Protein AF-A0A653DWQ2-F1 (afdb_monomer_lite)

InterPro domains:
  IPR005532 Sulfatase-modifying factor enzyme-like domain [PF03781] (58-278)
  IPR016187 C-type lectin fold [SSF56436] (59-279)
  IPR042095 Sulfatase-modifying factor enzyme superfamily [G3DSA:3.90.1580.10] (45-281)
  IPR051043 Sulfatase Modifying Factor and Kinase [PTHR23150] (35-280)

Sequence (281 aa):
MYLQLLLASVLSFLSSAQANCGCSINRNGQCSNDVNPSKKYTKESNQVPYDNNSPFDTTNMVLIQGTTFEMGTNNAVFVDDFESPVRNVTVNSFYLDKYEVSNQNFYDFVKETGFKTEAEVFGDSFIFEMALPEKSRDKYEDVRAVQAPWWVKLNGVSWKHPIGPESTVEDIMNHPVIHVSWNDAVKYCEHLGKRLPTEAEWEMACRAGLRQKLYPWGNKLNPKGKHWANIWQGQFPKLNTVEDGFLFTSPVDEFPPNKFGLYNMAGNVWEWTQDSWQNDP

Foldseek 3Di:
DDDDDDDDDDDDDDPDPDPDPPPPDPPPDDDDPDDDQQNCQDPVNPDDPADPPDDFDCPQKFWDAWDWAFFAPPDDPDVVQVSDDTDIYTHHIDIDGQFAAFLQLLVVVCVVPVDDAPCVVVQKDKAFQVLDDPVCSVVQQVQADPVGRRIGIDGCDAQQAPSDNPRGCPVPRQWHGPRHDPVNQQVSQVVSSHGFAAPVRLVCVQCLPPHPAPGLAGPDCAVVNAHQAADADDDPPPDGPCRNVDPAADGRQDGDGHPRSHHRSDYRDDGDHPDDSVPSD

Organism: Callosobruchus maculatus (NCBI:txid64391)

Structure (mmCIF, N/CA/C/O backbone):
data_AF-A0A653DWQ2-F1
#
_entry.id   AF-A0A653DWQ2-F1
#
loop_
_atom_site.group_PDB
_atom_site.id
_atom_site.type_symbol
_atom_site.label_atom_id
_atom_site.label_alt_id
_atom_site.label_comp_id
_atom_site.label_asym_id
_atom_site.label_entity_id
_atom_site.label_seq_id
_atom_site.pdbx_PDB_ins_code
_atom_site.Cartn_x
_atom_site.Cartn_y
_atom_site.Cartn_z
_atom_site.occupancy
_atom_site.B_iso_or_equiv
_atom_site.auth_seq_id
_atom_site.auth_comp_id
_atom_site.auth_asym_id
_atom_site.auth_atom_id
_atom_site.pdbx_PDB_model_num
ATOM 1 N N . MET A 1 1 ? 73.861 18.919 -27.933 1.00 31.34 1 MET A N 1
ATOM 2 C CA . MET A 1 1 ? 73.745 20.206 -27.223 1.00 31.34 1 MET A CA 1
ATOM 3 C C . MET A 1 1 ? 72.543 20.105 -26.289 1.00 31.34 1 MET A C 1
ATOM 5 O O . MET A 1 1 ? 71.435 20.009 -26.781 1.00 31.34 1 MET A O 1
ATOM 9 N N . TYR A 1 2 ? 72.840 19.994 -24.993 1.00 24.92 2 TYR A N 1
ATOM 10 C CA . TYR A 1 2 ? 72.027 20.138 -23.773 1.00 24.92 2 TYR A CA 1
ATOM 11 C C . TYR A 1 2 ? 70.677 19.417 -23.533 1.00 24.92 2 TYR A C 1
ATOM 13 O O . TYR A 1 2 ? 69.674 19.597 -24.209 1.00 24.92 2 TYR A O 1
ATOM 21 N N . LEU A 1 3 ? 70.736 18.669 -22.427 1.00 24.05 3 LEU A N 1
ATOM 22 C CA . LEU A 1 3 ? 69.744 18.159 -21.480 1.00 24.05 3 LEU A CA 1
ATOM 23 C C . LEU A 1 3 ? 69.053 19.305 -20.697 1.00 24.05 3 LEU A C 1
ATOM 25 O O . LEU A 1 3 ? 69.766 20.235 -20.330 1.00 24.05 3 LEU A O 1
ATOM 29 N N . GLN A 1 4 ? 67.759 19.193 -20.344 1.00 25.00 4 GLN A N 1
ATOM 30 C CA . GLN A 1 4 ? 67.239 19.340 -18.959 1.00 25.00 4 GLN A CA 1
ATOM 31 C C . GLN A 1 4 ? 65.701 19.232 -18.837 1.00 25.00 4 GLN A C 1
ATOM 33 O O . GLN A 1 4 ? 64.949 19.764 -19.647 1.00 25.00 4 GLN A O 1
ATOM 38 N N . LEU A 1 5 ? 65.277 18.534 -17.773 1.00 26.23 5 LEU A N 1
ATOM 39 C CA . LEU A 1 5 ? 63.929 18.454 -17.193 1.00 26.23 5 LEU A CA 1
ATOM 40 C C . LEU A 1 5 ? 63.433 19.814 -16.663 1.00 26.23 5 LEU A C 1
ATOM 42 O O . LEU A 1 5 ? 64.245 20.565 -16.130 1.00 26.23 5 LEU A O 1
ATOM 46 N N . LEU A 1 6 ? 62.103 20.008 -16.601 1.00 24.66 6 LEU A N 1
ATOM 47 C CA . LEU A 1 6 ? 61.391 20.391 -15.362 1.00 24.66 6 LEU A CA 1
ATOM 48 C C . LEU A 1 6 ? 59.856 20.283 -15.495 1.00 24.66 6 LEU A C 1
ATOM 50 O O . LEU A 1 6 ? 59.277 20.598 -16.530 1.00 24.66 6 LEU A O 1
ATOM 54 N N . LEU A 1 7 ? 59.233 19.800 -14.414 1.00 25.48 7 LEU A N 1
ATOM 55 C CA . LEU A 1 7 ? 57.796 19.630 -14.175 1.00 25.48 7 LEU A CA 1
ATOM 56 C C . LEU A 1 7 ? 57.030 20.966 -14.123 1.00 25.48 7 LEU A C 1
ATOM 58 O O . LEU A 1 7 ? 57.543 21.920 -13.547 1.00 25.48 7 LEU A O 1
ATOM 62 N N . ALA A 1 8 ? 55.748 20.959 -14.521 1.00 25.80 8 ALA A N 1
ATOM 63 C CA . ALA A 1 8 ? 54.681 21.705 -13.833 1.00 25.80 8 ALA A CA 1
ATOM 64 C C . ALA A 1 8 ? 53.269 21.176 -14.193 1.00 25.80 8 ALA A C 1
ATOM 66 O O . ALA A 1 8 ? 52.769 21.385 -15.292 1.00 25.80 8 ALA A O 1
ATOM 67 N N . SER A 1 9 ? 52.668 20.465 -13.232 1.00 26.33 9 SER A N 1
ATOM 68 C CA . SER A 1 9 ? 51.243 20.443 -12.838 1.00 26.33 9 SER A CA 1
ATOM 69 C C . SER A 1 9 ? 50.136 20.685 -13.885 1.00 26.33 9 SER A C 1
ATOM 71 O O . SER A 1 9 ? 49.841 21.818 -14.261 1.00 26.33 9 SER A O 1
ATOM 73 N N . VAL A 1 10 ? 49.414 19.605 -14.201 1.00 27.23 10 VAL A N 1
ATOM 74 C CA . VAL A 1 10 ? 48.077 19.591 -14.817 1.00 27.23 10 VAL A CA 1
ATOM 75 C C . VAL A 1 10 ? 47.021 19.846 -13.734 1.00 27.23 10 VAL A C 1
ATOM 77 O O . VAL A 1 10 ? 46.973 19.123 -12.743 1.00 27.23 10 VAL A O 1
ATOM 80 N N . LEU A 1 11 ? 46.157 20.843 -13.934 1.00 26.92 11 LEU A N 1
ATOM 81 C CA . LEU A 1 11 ? 44.921 21.050 -13.169 1.00 26.92 11 LEU A CA 1
ATOM 82 C C . LEU A 1 11 ? 43.743 20.992 -14.147 1.00 26.92 11 LEU A C 1
ATOM 84 O O . LEU A 1 11 ? 43.265 22.003 -14.652 1.00 26.92 11 LEU A O 1
ATOM 88 N N . SER A 1 12 ? 43.308 19.773 -14.453 1.00 30.97 12 SER A N 1
ATOM 89 C CA . SER A 1 12 ? 42.030 19.496 -15.103 1.00 30.97 12 SER A CA 1
ATOM 90 C C . SER A 1 12 ? 40.987 19.245 -14.016 1.00 30.97 12 SER A C 1
ATOM 92 O O . SER A 1 12 ? 41.088 18.267 -13.274 1.00 30.97 12 SER A O 1
ATOM 94 N N . PHE A 1 13 ? 40.003 20.138 -13.911 1.00 26.97 13 PHE A N 1
ATOM 95 C CA . PHE A 1 13 ? 38.831 19.968 -13.058 1.00 26.97 13 PHE A CA 1
ATOM 96 C C . PHE A 1 13 ? 38.016 18.758 -13.539 1.00 26.97 13 PHE A C 1
ATOM 98 O O . PHE A 1 13 ? 37.303 18.833 -14.536 1.00 26.97 13 PHE A O 1
ATOM 105 N N . LEU A 1 14 ? 38.128 17.641 -12.822 1.00 27.81 14 LEU A N 1
ATOM 106 C CA . LEU A 1 14 ? 37.173 16.539 -12.875 1.00 27.81 14 LEU A CA 1
ATOM 107 C C . LEU A 1 14 ? 36.080 16.836 -11.844 1.00 27.81 14 LEU A C 1
ATOM 109 O O . LEU A 1 14 ? 36.327 16.807 -10.641 1.00 27.81 14 LEU A O 1
ATOM 113 N N . SER A 1 15 ? 34.875 17.152 -12.317 1.00 30.66 15 SER A N 1
ATOM 114 C CA . SER A 1 15 ? 33.673 17.143 -11.483 1.00 30.66 15 SER A CA 1
ATOM 115 C C . SER A 1 15 ? 33.277 15.684 -11.254 1.00 30.66 15 SER A C 1
ATOM 117 O O . SER A 1 15 ? 32.720 15.031 -12.133 1.00 30.66 15 SER A O 1
ATOM 119 N N . SER A 1 16 ? 33.626 15.146 -10.088 1.00 29.36 16 SER A N 1
ATOM 120 C CA . SER A 1 16 ? 33.088 13.882 -9.597 1.00 29.36 16 SER A CA 1
ATOM 121 C C . SER A 1 16 ? 31.694 14.137 -9.022 1.00 29.36 16 SER A C 1
ATOM 123 O O . SER A 1 16 ? 31.567 14.668 -7.918 1.00 29.36 16 SER A O 1
ATOM 125 N N . ALA A 1 17 ? 30.645 13.763 -9.753 1.00 33.31 17 ALA A N 1
ATOM 126 C CA . ALA A 1 17 ? 29.316 13.618 -9.175 1.00 33.31 17 ALA A CA 1
ATOM 127 C C . ALA A 1 17 ? 29.325 12.370 -8.277 1.00 33.31 17 ALA A C 1
ATOM 129 O O . ALA A 1 17 ? 29.198 11.243 -8.748 1.00 33.31 17 ALA A O 1
ATOM 130 N N . GLN A 1 18 ? 29.562 12.566 -6.980 1.00 30.62 18 GLN A N 1
ATOM 131 C CA . GLN A 1 18 ? 29.370 11.522 -5.979 1.00 30.62 18 GLN A CA 1
ATOM 132 C C . GLN A 1 18 ? 27.870 11.302 -5.783 1.00 30.62 18 GLN A C 1
ATOM 134 O O . GLN A 1 18 ? 27.150 12.208 -5.366 1.00 30.62 18 GLN A O 1
ATOM 139 N N . ALA A 1 19 ? 27.415 10.083 -6.074 1.00 34.34 19 ALA A N 1
ATOM 140 C CA . ALA A 1 19 ? 26.130 9.578 -5.622 1.00 34.34 19 ALA A CA 1
ATOM 141 C C . ALA A 1 19 ? 26.131 9.590 -4.089 1.00 34.34 19 ALA A C 1
ATOM 143 O O . ALA A 1 19 ? 26.807 8.792 -3.440 1.00 34.34 19 ALA A O 1
ATOM 144 N N . ASN A 1 20 ? 25.426 10.557 -3.513 1.00 30.55 20 ASN A N 1
ATOM 145 C CA . ASN A 1 20 ? 25.302 10.700 -2.076 1.00 30.55 20 ASN A CA 1
ATOM 146 C C . ASN A 1 20 ? 24.087 9.867 -1.647 1.00 30.55 20 ASN A C 1
ATOM 148 O O . ASN A 1 20 ? 22.948 10.306 -1.792 1.00 30.55 20 ASN A O 1
ATOM 152 N N . CYS A 1 21 ? 24.310 8.646 -1.150 1.00 37.16 21 CYS A N 1
ATOM 153 C CA . CYS A 1 21 ? 23.312 7.973 -0.319 1.00 37.16 21 CYS A CA 1
ATOM 154 C C . CYS A 1 21 ? 23.032 8.923 0.851 1.00 37.16 21 CYS A C 1
ATOM 156 O O . CYS A 1 21 ? 23.971 9.242 1.574 1.00 37.16 21 CYS A O 1
ATOM 158 N N . GLY A 1 22 ? 21.806 9.443 0.973 1.00 38.28 22 GLY A N 1
ATOM 159 C CA . GLY A 1 22 ? 21.399 10.558 1.845 1.00 38.28 22 GLY A CA 1
ATOM 160 C C . GLY A 1 22 ? 21.576 10.356 3.359 1.00 38.28 22 GLY A C 1
ATOM 161 O O . GLY A 1 22 ? 20.636 10.531 4.126 1.00 38.28 22 GLY A O 1
ATOM 162 N N . CYS A 1 23 ? 22.7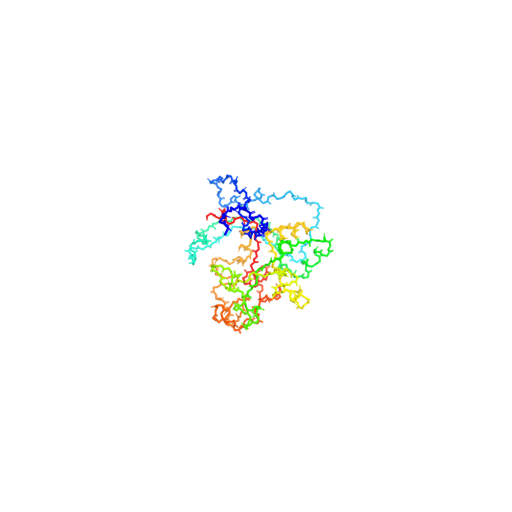86 10.042 3.812 1.00 35.88 23 CYS A N 1
ATOM 163 C CA . CYS A 1 23 ? 23.164 9.780 5.198 1.00 35.88 23 CYS A CA 1
ATOM 164 C C . CYS A 1 23 ? 23.456 11.055 6.010 1.00 35.88 23 CYS A C 1
ATOM 166 O O . CYS A 1 23 ? 23.930 10.960 7.138 1.00 35.88 23 CYS A O 1
ATOM 168 N N . SER A 1 24 ? 23.214 12.252 5.470 1.00 32.66 24 SER A N 1
ATOM 169 C CA . SER A 1 24 ? 23.586 13.523 6.113 1.00 32.66 24 SER A CA 1
ATOM 170 C C . SER A 1 24 ? 22.439 14.259 6.820 1.00 32.66 24 SER A C 1
ATOM 172 O O . SER A 1 24 ? 22.630 15.393 7.259 1.00 32.66 24 SER A O 1
ATOM 174 N N . ILE A 1 25 ? 21.275 13.630 7.018 1.00 36.97 25 ILE A N 1
ATOM 175 C CA . ILE A 1 25 ? 20.228 14.189 7.888 1.00 36.97 25 ILE A CA 1
ATOM 176 C C . ILE A 1 25 ? 20.419 13.648 9.309 1.00 36.97 25 ILE A C 1
ATOM 178 O O . ILE A 1 25 ? 20.211 12.471 9.592 1.00 36.97 25 ILE A O 1
ATOM 182 N N . ASN A 1 26 ? 20.843 14.537 10.203 1.00 33.53 26 ASN A N 1
ATOM 183 C CA . ASN A 1 26 ? 21.119 14.286 11.614 1.00 33.53 26 ASN A CA 1
ATOM 184 C C . ASN A 1 26 ? 19.818 13.927 12.371 1.00 33.53 26 ASN A C 1
ATOM 186 O O . ASN A 1 26 ? 19.090 14.814 12.809 1.00 33.53 26 ASN A O 1
ATOM 190 N N . ARG A 1 27 ? 19.503 12.628 12.503 1.00 43.16 27 ARG A N 1
ATOM 191 C CA . ARG A 1 27 ? 18.322 12.095 13.222 1.00 43.16 27 ARG A CA 1
ATOM 192 C C . ARG A 1 27 ? 18.586 11.835 14.715 1.00 43.16 27 ARG A C 1
ATOM 194 O O . ARG A 1 27 ? 18.134 10.834 15.258 1.00 43.16 27 ARG A O 1
ATOM 201 N N . ASN A 1 28 ? 19.309 12.716 15.404 1.00 38.84 28 ASN A N 1
ATOM 202 C CA . ASN A 1 28 ? 19.487 12.594 16.856 1.00 38.84 28 ASN A CA 1
ATOM 203 C C . ASN A 1 28 ? 18.318 13.242 17.613 1.00 38.84 28 ASN A C 1
ATOM 205 O O . ASN A 1 28 ? 18.447 14.324 18.182 1.00 38.84 28 ASN A O 1
ATOM 209 N N . GLY A 1 29 ? 17.174 12.556 17.621 1.00 36.84 29 GLY A N 1
ATOM 210 C CA . GLY A 1 29 ? 16.124 12.742 18.620 1.00 36.84 29 GLY A CA 1
ATOM 211 C C . GLY A 1 29 ? 16.315 11.717 19.736 1.00 36.84 29 GLY A C 1
ATOM 212 O O . GLY A 1 29 ? 16.256 10.517 19.489 1.00 36.84 29 GLY A O 1
ATOM 213 N N . GLN A 1 30 ? 16.594 12.176 20.955 1.00 36.00 30 GLN A N 1
ATOM 214 C CA . GLN A 1 30 ? 16.735 11.318 22.133 1.00 36.00 30 GLN A CA 1
ATOM 215 C C . GLN A 1 30 ? 15.437 10.530 22.378 1.00 36.00 30 GLN A C 1
ATOM 217 O O . GLN A 1 30 ? 14.395 11.125 22.645 1.00 36.00 30 GLN A O 1
ATOM 222 N N . CYS A 1 31 ? 15.503 9.199 22.302 1.00 34.72 31 CYS A N 1
ATOM 223 C CA . CYS A 1 31 ? 14.387 8.313 22.626 1.00 34.72 31 CYS A CA 1
ATOM 224 C C . CYS A 1 31 ? 14.327 8.073 24.139 1.00 34.72 31 CYS A C 1
ATOM 226 O O . CYS A 1 31 ? 15.276 7.570 24.742 1.00 34.72 31 CYS A O 1
ATOM 228 N N . SER A 1 32 ? 13.209 8.446 24.762 1.00 38.06 32 SER A N 1
ATOM 229 C CA . SER A 1 32 ? 12.875 8.035 26.123 1.00 38.06 32 SER A CA 1
ATOM 230 C C . SER A 1 32 ? 12.289 6.621 26.090 1.00 38.06 32 SER A C 1
ATOM 232 O O . SER A 1 32 ? 11.159 6.425 25.639 1.00 38.06 32 SER A O 1
ATOM 234 N N . ASN A 1 33 ? 13.052 5.649 26.577 1.00 44.69 33 ASN A N 1
ATOM 235 C CA . ASN A 1 33 ? 12.606 4.272 26.778 1.00 44.69 33 ASN A CA 1
ATOM 236 C C . ASN A 1 33 ? 11.673 4.211 27.996 1.00 44.69 33 ASN A C 1
ATOM 238 O O . ASN A 1 33 ? 12.192 4.147 29.102 1.00 44.69 33 ASN A O 1
ATOM 242 N N . ASP A 1 34 ? 10.349 4.322 27.809 1.00 41.22 34 ASP A N 1
ATOM 243 C CA . ASP A 1 34 ? 9.307 3.795 28.728 1.00 41.22 34 ASP A CA 1
ATOM 244 C C . ASP A 1 34 ? 7.879 4.221 28.309 1.00 41.22 34 ASP A C 1
ATOM 246 O O . ASP A 1 34 ? 7.090 4.756 29.097 1.00 41.22 34 ASP A O 1
ATOM 250 N N . VAL A 1 35 ? 7.488 3.990 27.051 1.00 51.78 35 VAL A N 1
ATOM 251 C CA . VAL A 1 35 ? 6.079 4.156 26.655 1.00 51.78 35 VAL A CA 1
ATOM 252 C C . VAL A 1 35 ? 5.433 2.780 26.576 1.00 51.78 35 VAL A C 1
ATOM 254 O O . VAL A 1 35 ? 5.677 2.015 25.652 1.00 51.78 35 VAL A O 1
ATOM 257 N N . ASN A 1 36 ? 4.595 2.463 27.569 1.00 53.47 36 ASN A N 1
ATOM 258 C CA . ASN A 1 36 ? 3.702 1.305 27.519 1.00 53.47 36 ASN A CA 1
ATOM 259 C C . ASN A 1 36 ? 2.990 1.287 26.146 1.00 53.47 36 ASN A C 1
ATOM 261 O O . ASN A 1 36 ? 2.376 2.304 25.811 1.00 53.47 36 ASN A O 1
ATOM 265 N N . PRO A 1 37 ? 3.014 0.181 25.376 1.00 51.25 37 PRO A N 1
ATOM 266 C CA . PRO A 1 37 ? 2.413 0.119 24.040 1.00 51.25 37 PRO A CA 1
ATOM 267 C C . PRO A 1 37 ? 0.946 0.569 24.016 1.00 51.25 37 PRO A C 1
ATOM 269 O O . PRO A 1 37 ? 0.500 1.197 23.062 1.00 51.25 37 PRO A O 1
ATOM 272 N N . SER A 1 38 ? 0.207 0.350 25.111 1.00 53.06 38 SER A N 1
ATOM 273 C CA . SER A 1 38 ? -1.177 0.824 25.252 1.00 53.06 38 SER A CA 1
ATOM 274 C C . SER A 1 38 ? -1.327 2.352 25.292 1.00 53.06 38 SER A C 1
ATOM 276 O O . SER A 1 38 ? -2.406 2.847 24.989 1.00 53.06 38 SER A O 1
ATOM 278 N N . LYS A 1 39 ? -0.269 3.102 25.639 1.00 57.28 39 LYS A N 1
ATOM 279 C CA . LYS A 1 39 ? -0.210 4.575 25.598 1.00 57.28 39 LYS A CA 1
ATOM 280 C C . LYS A 1 39 ? 0.252 5.122 24.239 1.00 57.28 39 LYS A C 1
ATOM 282 O O . LYS A 1 39 ? -0.057 6.265 23.912 1.00 57.28 39 LYS A O 1
ATOM 287 N N . LYS A 1 40 ? 0.972 4.325 23.435 1.00 65.44 40 LYS A N 1
ATOM 288 C CA . LYS A 1 40 ? 1.477 4.732 22.108 1.00 65.44 40 LYS A CA 1
ATOM 289 C C . LYS A 1 40 ? 0.345 5.039 21.120 1.00 65.44 40 LYS A C 1
ATOM 291 O O . LYS A 1 40 ? 0.516 5.906 20.279 1.00 65.44 40 LYS A O 1
ATOM 296 N N . TYR A 1 41 ? -0.808 4.389 21.270 1.00 60.66 41 TYR A N 1
ATOM 297 C CA . TYR A 1 41 ? -1.950 4.517 20.355 1.00 60.66 41 TYR A CA 1
ATOM 298 C C . TYR A 1 41 ? -3.163 5.236 20.985 1.00 60.66 41 TYR A C 1
ATOM 300 O O . TYR A 1 41 ? -4.301 5.064 20.541 1.00 60.66 41 TYR A O 1
ATOM 308 N N . THR A 1 42 ? -2.953 6.023 22.051 1.00 56.06 42 THR A N 1
ATOM 309 C CA . THR A 1 42 ? -4.022 6.803 22.695 1.00 56.06 42 THR A CA 1
ATOM 310 C C . THR A 1 42 ? -4.334 8.084 21.929 1.00 56.06 42 THR A C 1
ATOM 312 O O . THR A 1 42 ? -3.631 8.522 21.022 1.00 56.06 42 THR A O 1
ATOM 315 N N . LYS A 1 43 ? -5.436 8.729 22.323 1.00 48.34 43 LYS A N 1
ATOM 316 C CA . LYS A 1 43 ? -5.860 10.003 21.746 1.00 48.34 43 LYS A CA 1
ATOM 317 C C . LYS A 1 43 ? -4.776 11.079 21.849 1.00 48.34 43 LYS A C 1
ATOM 319 O O . LYS A 1 43 ? -4.738 11.907 20.955 1.00 48.34 43 LYS A O 1
ATOM 324 N N . GLU A 1 44 ? -3.943 11.098 22.898 1.00 55.78 44 GLU A N 1
ATOM 325 C CA . GLU A 1 44 ? -2.888 12.115 23.059 1.00 55.78 44 GLU A CA 1
ATOM 326 C C . GLU A 1 44 ? -1.715 11.932 22.085 1.00 55.78 44 GLU A C 1
ATOM 328 O O . GLU A 1 44 ? -1.158 12.923 21.623 1.00 55.78 44 GLU A O 1
ATOM 333 N N . SER A 1 45 ? -1.355 10.690 21.754 1.00 48.75 45 SER A N 1
ATOM 334 C CA . SER A 1 45 ? -0.234 10.351 20.864 1.00 48.75 45 SER A CA 1
ATOM 335 C C . SER A 1 45 ? -0.570 10.517 19.380 1.00 48.75 45 SER A C 1
ATOM 337 O O . SER A 1 45 ? 0.324 10.794 18.585 1.00 48.75 45 SER A O 1
ATOM 339 N N . ASN A 1 46 ? -1.857 10.451 19.023 1.00 47.66 46 ASN A N 1
ATOM 340 C CA . ASN A 1 46 ? -2.348 10.619 17.651 1.00 47.66 46 ASN A CA 1
ATOM 341 C C . ASN A 1 46 ? -2.925 12.022 17.361 1.00 47.66 46 ASN A C 1
ATOM 343 O O . ASN A 1 46 ? -3.599 12.205 16.343 1.00 47.66 46 ASN A O 1
ATOM 347 N N . GLN A 1 47 ? -2.711 13.024 18.230 1.00 45.22 47 GLN A N 1
ATOM 348 C CA . GLN A 1 47 ? -3.181 14.388 17.951 1.00 45.22 47 GLN A CA 1
ATOM 349 C C . GLN A 1 47 ? -2.304 15.077 16.905 1.00 45.22 47 GLN A C 1
ATOM 351 O O . GLN A 1 47 ? -1.306 15.717 17.225 1.00 45.22 47 GLN A O 1
ATOM 356 N N . VAL A 1 48 ? -2.753 15.046 15.655 1.00 48.31 48 VAL A N 1
ATOM 357 C CA . VAL A 1 48 ? -2.634 16.234 14.803 1.00 48.31 48 VAL A CA 1
ATOM 358 C C . VAL A 1 48 ? -3.755 17.192 15.242 1.00 48.31 48 VAL A C 1
ATOM 360 O O . VAL A 1 48 ? -4.846 16.705 15.553 1.00 48.31 48 VAL A O 1
ATOM 363 N N . PRO A 1 49 ? -3.540 18.521 15.335 1.00 42.72 49 PRO A N 1
ATOM 364 C CA . PRO A 1 49 ? -4.609 19.465 15.652 1.00 42.72 49 PRO A CA 1
ATOM 365 C C . PRO A 1 49 ? -5.741 19.323 14.629 1.00 42.72 49 PRO A C 1
ATOM 367 O O . PRO A 1 49 ? -5.621 19.764 13.491 1.00 42.72 49 PRO A O 1
ATOM 370 N N . TYR A 1 50 ? -6.816 18.645 15.024 1.00 48.28 50 TYR A N 1
ATOM 371 C CA . TYR A 1 50 ? -7.953 18.354 14.163 1.00 48.28 50 TYR A CA 1
ATOM 372 C C . TYR A 1 50 ? -9.060 19.374 14.436 1.00 48.28 50 TYR A C 1
ATOM 374 O O . TYR A 1 50 ? -9.557 19.476 15.562 1.00 48.28 50 TYR A O 1
ATOM 382 N N . ASP A 1 51 ? -9.425 20.149 13.416 1.00 45.62 51 ASP A N 1
ATOM 383 C CA . ASP A 1 51 ? -10.554 21.075 13.475 1.00 45.62 51 ASP A CA 1
ATOM 384 C C . ASP A 1 51 ? -11.863 20.292 13.284 1.00 45.62 51 ASP A C 1
ATOM 386 O O . ASP A 1 51 ? -12.147 19.758 12.214 1.00 45.62 51 ASP A O 1
ATOM 390 N N . ASN A 1 52 ? -12.674 20.213 14.342 1.00 49.88 52 ASN A N 1
ATOM 391 C CA . ASN A 1 52 ? -13.935 19.464 14.365 1.00 49.88 52 ASN A CA 1
ATOM 392 C C . ASN A 1 52 ? -15.039 20.056 13.461 1.00 49.88 52 ASN A C 1
ATOM 394 O O . ASN A 1 52 ? -16.142 19.511 13.436 1.00 49.88 52 ASN A O 1
ATOM 398 N N . ASN A 1 53 ? -14.784 21.161 12.753 1.00 47.81 53 ASN A N 1
ATOM 399 C CA . ASN A 1 53 ? -15.813 21.913 12.032 1.00 47.81 53 ASN A CA 1
ATOM 400 C C . ASN A 1 53 ? -15.844 21.719 10.507 1.00 47.81 53 ASN A C 1
ATOM 402 O O . ASN A 1 53 ? -16.706 22.320 9.865 1.00 47.81 53 ASN A O 1
ATOM 406 N N . SER A 1 54 ? -14.984 20.880 9.916 1.00 49.41 54 SER A N 1
ATOM 407 C CA . SER A 1 54 ? -15.079 20.545 8.486 1.00 49.41 54 SER A CA 1
ATOM 408 C C . SER A 1 54 ? -15.544 19.095 8.287 1.00 49.41 54 SER A C 1
ATOM 410 O O . SER A 1 54 ? -14.905 18.181 8.816 1.00 49.41 54 SER A O 1
ATOM 412 N N . PRO A 1 55 ? -16.647 18.832 7.558 1.00 61.28 55 PRO A N 1
ATOM 413 C CA . PRO A 1 55 ? -17.010 17.470 7.187 1.00 61.28 55 PRO A CA 1
ATOM 414 C C . PRO A 1 55 ? -15.989 16.946 6.167 1.00 61.28 55 PRO A C 1
ATOM 416 O O . PRO A 1 55 ? -15.972 17.389 5.022 1.00 61.28 55 PRO A O 1
ATOM 419 N N . PHE A 1 56 ? -15.125 16.016 6.578 1.00 71.25 56 PHE A N 1
ATOM 420 C CA . PHE A 1 56 ? -14.251 15.291 5.653 1.00 71.25 56 PHE A CA 1
ATOM 421 C C . PHE A 1 56 ? -15.040 14.185 4.943 1.00 71.25 56 PHE A C 1
ATOM 423 O O . PHE A 1 56 ? -15.953 13.583 5.519 1.00 71.25 56 PHE A O 1
ATOM 430 N N . ASP A 1 57 ? -14.712 13.937 3.676 1.00 82.94 57 ASP A N 1
ATOM 431 C CA . ASP A 1 57 ? -15.405 12.934 2.870 1.00 82.94 57 ASP A CA 1
ATOM 432 C C . ASP A 1 57 ? -15.074 11.513 3.354 1.00 82.94 57 ASP A C 1
ATOM 434 O O . ASP A 1 57 ? -13.926 11.064 3.323 1.00 82.94 57 ASP A O 1
ATOM 438 N N . THR A 1 58 ? -16.113 10.799 3.789 1.00 87.19 58 THR A N 1
ATOM 439 C CA . THR A 1 58 ? -16.051 9.422 4.305 1.00 87.19 58 THR A CA 1
ATOM 440 C C . THR A 1 58 ? -16.690 8.404 3.357 1.00 87.19 58 THR A C 1
ATOM 442 O O . THR A 1 58 ? -16.800 7.230 3.708 1.00 87.19 58 THR A O 1
ATOM 445 N N . THR A 1 59 ? -17.095 8.807 2.147 1.00 88.44 59 THR A N 1
ATOM 446 C CA . THR A 1 59 ? -17.857 7.968 1.199 1.00 88.44 59 THR A CA 1
ATOM 447 C C . THR A 1 59 ? -17.168 6.623 0.912 1.00 88.44 59 THR A C 1
ATOM 449 O O . THR A 1 59 ? -17.809 5.563 0.883 1.00 88.44 59 THR A O 1
ATOM 452 N N . ASN A 1 60 ? -15.838 6.639 0.793 1.00 93.88 60 ASN A N 1
ATOM 453 C CA . ASN A 1 60 ? -15.007 5.456 0.547 1.00 93.88 60 ASN A CA 1
ATOM 454 C C . ASN A 1 60 ? -14.221 4.986 1.778 1.00 93.88 60 ASN A C 1
ATOM 456 O O . ASN A 1 60 ? -13.225 4.284 1.640 1.00 93.88 60 ASN A O 1
ATOM 460 N N . MET A 1 61 ? -14.697 5.324 2.976 1.00 97.56 61 MET A N 1
ATOM 461 C CA . MET A 1 61 ? -14.107 4.894 4.242 1.00 97.56 61 MET A CA 1
ATOM 462 C C . MET A 1 61 ? -15.024 3.932 4.995 1.00 97.56 61 MET A C 1
ATOM 464 O O . MET A 1 61 ? -16.236 3.878 4.771 1.00 97.56 61 MET A O 1
ATOM 468 N N . VAL A 1 62 ? -14.441 3.178 5.920 1.00 97.06 62 VAL A N 1
ATOM 469 C CA . VAL A 1 62 ? -15.156 2.346 6.887 1.00 97.06 62 VAL A CA 1
ATOM 470 C C . VAL A 1 62 ? -14.871 2.869 8.285 1.00 97.06 62 VAL A C 1
ATOM 472 O O . VAL A 1 62 ? -13.714 3.053 8.655 1.00 97.06 62 VAL A O 1
ATOM 475 N N . LEU A 1 63 ? -15.925 3.079 9.077 1.00 97.06 63 LEU A N 1
ATOM 476 C CA . LEU A 1 63 ? -15.787 3.317 10.511 1.00 97.06 63 LEU A CA 1
ATOM 477 C C . LEU A 1 63 ? -15.426 2.004 11.214 1.00 97.06 63 LEU A C 1
ATOM 479 O O . LEU A 1 63 ? -16.275 1.122 11.369 1.00 97.06 63 LEU A O 1
ATOM 483 N N . ILE A 1 64 ? -14.188 1.898 11.683 1.00 97.19 64 ILE A N 1
ATOM 484 C CA . ILE A 1 64 ? -13.729 0.801 12.527 1.00 97.19 64 ILE A CA 1
ATOM 485 C C . ILE A 1 64 ? -14.029 1.156 13.979 1.00 97.19 64 ILE A C 1
ATOM 487 O O . ILE A 1 64 ? -13.608 2.198 14.482 1.00 97.19 64 ILE A O 1
ATOM 491 N N . GLN A 1 65 ? -14.784 0.295 14.663 1.00 97.12 65 GLN A N 1
ATOM 492 C CA . GLN A 1 65 ? -15.076 0.489 16.081 1.00 97.12 65 GLN A CA 1
ATOM 493 C C . GLN A 1 65 ? -13.847 0.148 16.922 1.00 97.12 65 GLN A C 1
ATOM 495 O O . GLN A 1 65 ? -13.281 -0.937 16.788 1.00 97.12 65 GLN A O 1
ATOM 500 N N . GLY A 1 66 ? -13.462 1.074 17.797 1.00 93.56 66 GLY A N 1
ATOM 501 C CA . GLY A 1 66 ? -12.327 0.910 18.689 1.00 93.56 66 GLY A CA 1
ATOM 502 C C . GLY A 1 66 ? -12.504 -0.272 19.635 1.00 93.56 66 GLY A C 1
ATOM 503 O O . GLY A 1 66 ? -13.595 -0.524 20.154 1.00 93.56 66 GLY A O 1
ATOM 504 N N . THR A 1 67 ? -11.422 -1.008 19.863 1.00 96.25 67 THR A N 1
ATOM 505 C CA . THR A 1 67 ? -11.397 -2.152 20.770 1.00 96.25 67 THR A CA 1
ATOM 506 C C . THR A 1 67 ? -9.980 -2.422 21.272 1.00 96.25 67 THR A C 1
ATOM 508 O O . THR A 1 67 ? -9.018 -1.779 20.854 1.00 96.25 67 THR A O 1
ATOM 511 N N . THR A 1 68 ? -9.853 -3.386 22.179 1.00 96.81 68 THR A N 1
ATOM 512 C CA . THR A 1 68 ? -8.567 -3.983 22.532 1.00 96.81 68 THR A CA 1
ATOM 513 C C . THR A 1 68 ? -8.384 -5.268 21.733 1.00 96.81 68 THR A C 1
ATOM 515 O O . THR A 1 68 ? -9.255 -6.139 21.767 1.00 96.81 68 THR A O 1
ATOM 518 N N . PHE A 1 69 ? -7.255 -5.408 21.040 1.00 96.94 69 PHE A N 1
ATOM 519 C CA . PHE A 1 69 ? -6.920 -6.608 20.274 1.00 96.94 69 PHE A CA 1
ATOM 520 C C . PHE A 1 69 ? -5.499 -7.101 20.567 1.00 96.94 69 PHE A C 1
ATOM 522 O O . PHE A 1 69 ? -4.667 -6.377 21.112 1.00 96.94 69 PHE A O 1
ATOM 529 N N . GLU A 1 70 ? -5.246 -8.358 20.211 1.00 97.50 70 GLU A N 1
ATOM 530 C CA . GLU A 1 70 ? -3.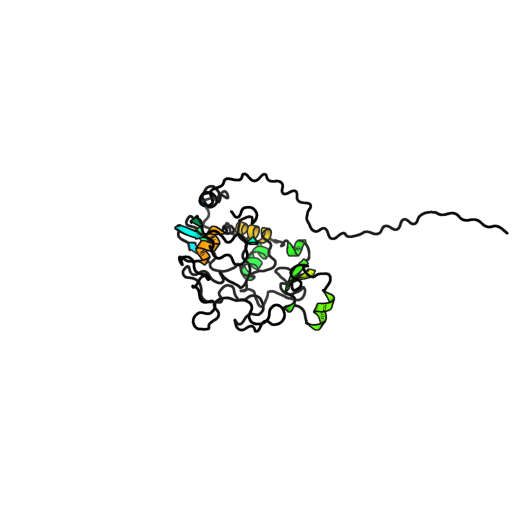928 -8.988 20.278 1.00 97.50 70 GLU A CA 1
ATOM 531 C C . GLU A 1 70 ? -3.149 -8.679 18.992 1.00 97.50 70 GLU A C 1
ATOM 533 O O . GLU A 1 70 ? -3.385 -9.330 17.968 1.00 97.50 70 GLU A O 1
ATOM 538 N N . MET A 1 71 ? -2.256 -7.689 19.069 1.00 96.94 71 MET A N 1
ATOM 539 C CA . MET A 1 71 ? -1.328 -7.286 18.007 1.00 96.94 71 MET A CA 1
ATOM 540 C C . MET A 1 71 ? -0.089 -8.188 18.005 1.00 96.94 71 MET A C 1
ATOM 542 O O . MET A 1 71 ? 0.337 -8.634 19.076 1.00 96.94 71 MET A O 1
ATOM 546 N N . GLY A 1 72 ? 0.488 -8.437 16.829 1.00 96.00 72 GLY A N 1
ATOM 547 C CA . GLY A 1 72 ? 1.682 -9.266 16.655 1.00 96.00 72 GLY A CA 1
ATOM 548 C C . GLY A 1 72 ? 1.414 -10.776 16.720 1.00 96.00 72 GLY A C 1
ATOM 549 O O . GLY A 1 72 ? 0.270 -11.247 16.647 1.00 96.00 72 GLY A O 1
ATOM 550 N N . THR A 1 73 ? 2.483 -11.562 16.849 1.00 96.06 73 THR A N 1
ATOM 551 C CA . THR A 1 73 ? 2.474 -13.033 16.880 1.00 96.06 73 THR A CA 1
ATOM 552 C C . THR A 1 73 ? 3.566 -13.577 17.798 1.00 96.06 73 THR A C 1
ATOM 554 O O . THR A 1 73 ? 4.649 -13.030 17.892 1.00 96.06 73 THR A O 1
ATOM 557 N N . ASN A 1 74 ? 3.3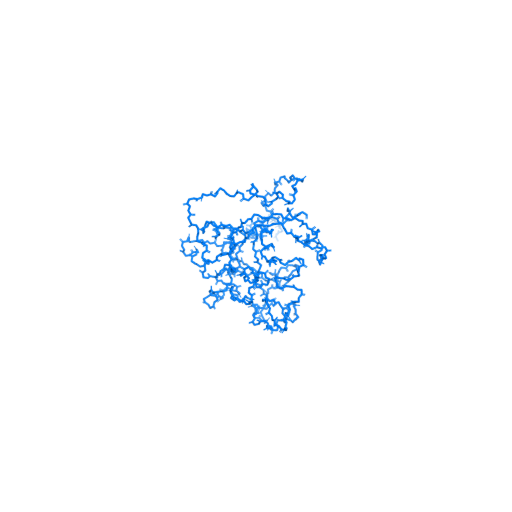23 -14.716 18.450 1.00 95.75 74 ASN A N 1
ATOM 558 C CA . ASN A 1 74 ? 4.366 -15.425 19.209 1.00 95.75 74 ASN A CA 1
ATOM 559 C C . ASN A 1 74 ? 5.150 -16.420 18.335 1.00 95.75 74 ASN A C 1
ATOM 561 O O . ASN A 1 74 ? 5.976 -17.172 18.843 1.00 95.75 74 ASN A O 1
ATOM 565 N N . ASN A 1 75 ? 4.853 -16.468 17.035 1.00 94.62 75 ASN A N 1
ATOM 566 C CA . ASN A 1 75 ? 5.484 -17.356 16.062 1.00 94.62 75 ASN A CA 1
ATOM 567 C C . ASN A 1 75 ? 6.103 -16.526 14.931 1.00 94.62 75 ASN A C 1
ATOM 569 O O . ASN A 1 75 ? 5.778 -16.752 13.766 1.00 94.62 75 ASN A O 1
ATOM 573 N N . ALA A 1 76 ? 6.919 -15.531 15.286 1.00 92.75 76 ALA A N 1
ATOM 574 C CA . ALA A 1 76 ? 7.607 -14.688 14.313 1.00 92.75 76 ALA A CA 1
ATOM 575 C C . ALA A 1 76 ? 8.463 -15.551 13.374 1.00 92.75 76 ALA A C 1
ATOM 577 O O . ALA A 1 76 ? 9.198 -16.436 13.825 1.00 92.75 76 ALA A O 1
ATOM 578 N N . VAL A 1 77 ? 8.343 -15.309 12.069 1.00 93.62 77 VAL A N 1
ATOM 579 C CA . VAL A 1 77 ? 9.139 -16.014 11.050 1.00 93.62 77 VAL A CA 1
ATOM 580 C C . VAL A 1 77 ? 10.523 -15.382 10.935 1.00 93.62 77 VAL A C 1
ATOM 582 O O . VAL A 1 77 ? 11.525 -16.095 10.874 1.00 93.62 77 VAL A O 1
ATOM 585 N N . PHE A 1 78 ? 10.572 -14.051 10.967 1.00 92.06 78 PHE A N 1
ATOM 586 C CA . PHE A 1 78 ? 11.793 -13.260 10.970 1.00 92.06 78 PHE A CA 1
ATOM 587 C C . PHE A 1 78 ? 11.895 -12.521 12.303 1.00 92.06 78 PHE A C 1
ATOM 589 O O . PHE A 1 78 ? 11.024 -11.741 12.669 1.00 92.06 78 PHE A O 1
ATOM 596 N N . VAL A 1 79 ? 12.944 -12.814 13.072 1.00 90.25 79 VAL A N 1
ATOM 597 C CA . VAL A 1 79 ? 13.119 -12.238 14.419 1.00 90.25 79 VAL A CA 1
ATOM 598 C C . VAL A 1 79 ? 13.433 -10.745 14.349 1.00 90.25 79 VAL A C 1
ATOM 600 O O . VAL A 1 79 ? 12.991 -9.990 15.209 1.00 90.25 79 VAL A O 1
ATOM 603 N N . ASP A 1 80 ? 14.155 -10.331 13.308 1.00 90.44 80 ASP A N 1
ATOM 604 C CA . ASP A 1 80 ? 14.559 -8.939 13.097 1.00 90.44 80 ASP A CA 1
ATOM 605 C C . ASP A 1 80 ? 13.381 -8.026 12.708 1.00 90.44 80 ASP A C 1
ATOM 607 O O . ASP A 1 80 ? 13.545 -6.808 12.711 1.00 90.44 80 ASP A O 1
ATOM 611 N N . ASP A 1 81 ? 12.205 -8.609 12.436 1.00 90.81 81 ASP A N 1
ATOM 612 C CA . ASP A 1 81 ? 10.973 -7.886 12.108 1.00 90.81 81 ASP A CA 1
ATOM 613 C C . ASP A 1 81 ? 10.117 -7.559 13.349 1.00 90.81 81 ASP A C 1
ATOM 615 O O . ASP A 1 81 ? 9.032 -7.008 13.218 1.00 90.81 81 ASP A O 1
ATOM 619 N N . PHE A 1 82 ? 10.563 -7.930 14.556 1.00 91.50 82 PHE A N 1
ATOM 620 C CA . PHE A 1 82 ? 9.905 -7.604 15.835 1.00 91.50 82 PHE A CA 1
ATOM 621 C C . PHE A 1 82 ? 8.394 -7.927 15.920 1.00 91.50 82 PHE A C 1
ATOM 623 O O . PHE A 1 82 ? 7.680 -7.417 16.780 1.00 91.50 82 PHE A O 1
ATOM 630 N N . GLU A 1 83 ? 7.903 -8.884 15.119 1.00 93.00 83 GLU A N 1
ATOM 631 C CA . GLU A 1 83 ? 6.486 -9.286 15.131 1.00 93.00 83 GLU A CA 1
ATOM 632 C C . GLU A 1 83 ? 6.037 -9.905 16.476 1.00 93.00 83 GLU A C 1
ATOM 634 O O . GLU A 1 83 ? 4.841 -10.031 16.755 1.00 93.00 83 GLU A O 1
ATOM 639 N N . SER A 1 84 ? 6.998 -10.345 17.294 1.00 91.56 84 SER A N 1
ATOM 640 C CA . SER A 1 84 ? 6.811 -10.966 18.607 1.00 91.56 84 SER A CA 1
ATOM 641 C C . SER A 1 84 ? 7.281 -10.037 19.727 1.00 91.56 84 SER A C 1
ATOM 643 O O . SER A 1 84 ? 8.328 -9.416 19.580 1.00 91.56 84 SER A O 1
ATOM 645 N N . PRO A 1 85 ? 6.634 -10.046 20.910 1.00 94.12 85 PRO A N 1
ATOM 646 C CA . PRO A 1 85 ? 5.542 -10.933 21.318 1.00 94.12 85 PRO A CA 1
ATOM 647 C C . PRO A 1 85 ? 4.154 -10.388 20.981 1.00 94.12 85 PRO A C 1
ATOM 649 O O . PRO A 1 85 ? 3.962 -9.197 20.738 1.00 94.12 85 PRO A O 1
ATOM 652 N N . VAL A 1 86 ? 3.148 -11.261 21.096 1.00 96.06 86 VAL A N 1
ATOM 653 C CA . VAL A 1 86 ? 1.748 -10.825 21.130 1.00 96.06 86 VAL A CA 1
ATOM 654 C C . VAL A 1 86 ? 1.537 -9.849 22.285 1.00 96.06 86 VAL A C 1
ATOM 656 O O . VAL A 1 86 ? 1.880 -10.137 23.435 1.00 96.06 86 VAL A O 1
ATOM 659 N N . ARG A 1 87 ? 0.893 -8.720 21.988 1.00 94.56 87 ARG A N 1
ATOM 660 C CA . ARG A 1 87 ? 0.616 -7.642 22.943 1.00 94.56 87 ARG A CA 1
ATOM 661 C C . ARG A 1 87 ? -0.823 -7.151 22.817 1.00 94.56 87 ARG A C 1
ATOM 663 O O . ARG A 1 87 ? -1.357 -7.022 21.721 1.00 94.56 87 ARG A O 1
ATOM 670 N N . ASN A 1 88 ? -1.459 -6.861 23.953 1.00 95.75 88 ASN A N 1
ATOM 671 C CA . ASN A 1 88 ? -2.790 -6.254 23.965 1.00 95.75 88 ASN A CA 1
ATOM 672 C C . ASN A 1 88 ? -2.676 -4.755 23.692 1.00 95.75 88 ASN A C 1
ATOM 674 O O . ASN A 1 88 ? -2.055 -4.027 24.469 1.00 95.75 88 ASN A O 1
ATOM 678 N N . VAL A 1 89 ? -3.312 -4.300 22.618 1.00 95.25 89 VAL A N 1
ATOM 679 C CA . VAL A 1 89 ? -3.321 -2.898 22.201 1.00 95.25 89 VAL A CA 1
ATOM 680 C C . VAL A 1 89 ? -4.757 -2.405 22.135 1.00 95.25 89 VAL A C 1
ATOM 682 O O . VAL A 1 89 ? -5.607 -3.045 21.521 1.00 95.25 89 VAL A O 1
ATOM 685 N N . THR A 1 90 ? -5.033 -1.273 22.783 1.00 95.25 90 THR A N 1
ATOM 686 C CA . THR A 1 90 ? -6.334 -0.599 22.719 1.00 95.25 90 THR A CA 1
ATOM 687 C C . THR A 1 90 ? -6.270 0.513 21.688 1.00 95.25 90 THR A C 1
ATOM 689 O O . THR A 1 90 ? -5.447 1.416 21.811 1.00 95.25 90 THR A O 1
ATOM 692 N N . VAL A 1 91 ? -7.165 0.460 20.707 1.00 94.94 91 VAL A N 1
ATOM 693 C CA . VAL A 1 91 ? -7.283 1.443 19.629 1.00 94.94 91 VAL A CA 1
ATOM 694 C C . VAL A 1 91 ? -8.674 2.073 19.704 1.00 94.94 91 VAL A C 1
ATOM 696 O O . VAL A 1 91 ? -9.664 1.378 19.929 1.00 94.94 91 VAL A O 1
ATOM 699 N N . ASN A 1 92 ? -8.763 3.395 19.556 1.00 93.88 92 ASN A N 1
ATOM 700 C CA . ASN A 1 92 ? -10.047 4.107 19.517 1.00 93.88 92 ASN A CA 1
ATOM 701 C C . ASN A 1 92 ? -10.762 3.893 18.176 1.00 93.88 92 ASN A C 1
ATOM 703 O O . ASN A 1 92 ? -10.164 3.395 17.232 1.00 93.88 92 ASN A O 1
ATOM 707 N N . SER A 1 93 ? -12.037 4.275 18.068 1.00 95.94 93 SER A N 1
ATOM 708 C CA . SER A 1 93 ? -12.720 4.243 16.769 1.00 95.94 93 SER A CA 1
ATOM 709 C C . SER A 1 93 ? -12.088 5.240 15.795 1.00 95.94 93 SER A C 1
ATOM 711 O O . SER A 1 93 ? -11.752 6.360 16.183 1.00 95.94 93 SER A O 1
ATOM 713 N N . PHE A 1 94 ? -11.971 4.847 14.531 1.00 96.12 94 PHE A N 1
ATOM 714 C CA . PHE A 1 94 ? -11.376 5.649 13.462 1.00 96.12 94 PHE A CA 1
ATOM 715 C C . PHE A 1 94 ? -11.978 5.260 12.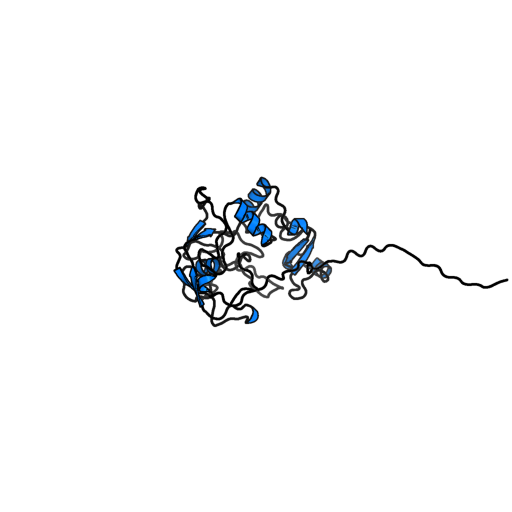110 1.00 96.12 94 PHE A C 1
ATOM 717 O O . PHE A 1 94 ? -12.634 4.226 11.986 1.00 96.12 94 PHE A O 1
ATOM 724 N N . TYR A 1 95 ? -11.767 6.097 11.100 1.00 97.56 95 TYR A N 1
ATOM 725 C CA . TYR A 1 95 ? -12.086 5.761 9.717 1.00 97.56 95 TYR A CA 1
ATOM 726 C C . TYR A 1 95 ? -10.828 5.283 8.994 1.00 97.56 95 TYR A C 1
ATOM 728 O O . TYR A 1 95 ? -9.770 5.888 9.160 1.00 97.56 95 TYR A O 1
ATOM 736 N N . LEU A 1 96 ? -10.962 4.251 8.163 1.00 98.25 96 LEU A N 1
ATOM 737 C CA . LEU A 1 96 ? -9.921 3.790 7.240 1.00 98.25 96 LEU A CA 1
ATOM 738 C C . LEU A 1 96 ? -10.484 3.718 5.820 1.00 98.25 96 LEU A C 1
ATOM 740 O O . LEU A 1 96 ? -11.658 3.382 5.653 1.00 98.25 96 LEU A O 1
ATOM 744 N N . ASP A 1 97 ? -9.677 4.049 4.813 1.00 98.38 97 ASP A N 1
ATOM 745 C CA . ASP A 1 97 ? -10.076 3.898 3.410 1.00 98.38 97 ASP A CA 1
ATOM 746 C C . ASP A 1 97 ? -10.357 2.416 3.097 1.00 98.38 97 ASP A C 1
ATOM 748 O O . ASP A 1 97 ? -9.684 1.520 3.599 1.00 98.38 97 ASP A O 1
ATOM 752 N N . LYS A 1 98 ? -11.394 2.147 2.292 1.00 98.38 98 LYS A N 1
ATOM 753 C CA . LYS A 1 98 ? -11.773 0.783 1.864 1.00 98.38 98 LYS A CA 1
ATOM 754 C C . LYS A 1 98 ? -10.729 0.128 0.963 1.00 98.38 98 LYS A C 1
ATOM 756 O O . LYS A 1 98 ? -10.700 -1.096 0.864 1.00 98.38 98 LYS A O 1
ATOM 761 N N . TYR A 1 99 ? -9.964 0.964 0.278 1.00 98.75 99 TYR A N 1
ATOM 762 C CA . TYR A 1 99 ? -9.104 0.634 -0.841 1.00 98.75 99 TYR A CA 1
ATOM 763 C C . TYR A 1 99 ? -7.759 1.323 -0.645 1.00 98.75 99 TYR A C 1
ATOM 765 O O . TYR A 1 99 ? -7.693 2.393 -0.033 1.00 98.75 99 TYR A O 1
ATOM 773 N N . GLU A 1 100 ? -6.716 0.765 -1.244 1.00 98.88 100 GLU A N 1
ATOM 774 C CA . GLU A 1 100 ? -5.474 1.496 -1.474 1.00 98.88 100 GLU A CA 1
ATOM 775 C C . GLU A 1 100 ? -5.759 2.762 -2.308 1.00 98.88 100 GLU A C 1
ATOM 777 O O . GLU A 1 100 ? -6.723 2.828 -3.081 1.00 98.88 100 GLU A O 1
ATOM 782 N N . VAL A 1 101 ? -4.914 3.788 -2.181 1.00 98.69 101 VAL A N 1
ATOM 783 C CA . VAL A 1 101 ? -5.053 5.005 -2.994 1.00 98.69 101 VAL A CA 1
ATOM 784 C C . VAL A 1 101 ? -4.793 4.659 -4.458 1.00 98.69 101 VAL A C 1
ATOM 786 O O . VAL A 1 101 ? -3.696 4.232 -4.810 1.00 98.69 101 VAL A O 1
ATOM 789 N N . SER A 1 102 ? -5.787 4.859 -5.323 1.00 98.88 102 SER A N 1
ATOM 790 C CA . SER A 1 102 ? -5.648 4.560 -6.750 1.00 98.88 102 SER A CA 1
ATOM 791 C C . SER A 1 102 ? -4.809 5.601 -7.500 1.00 98.88 102 SER A C 1
ATOM 793 O O . SER A 1 102 ? -4.715 6.763 -7.088 1.00 98.88 102 SER A O 1
ATOM 795 N N . ASN A 1 103 ? -4.268 5.213 -8.657 1.00 98.88 103 ASN A N 1
ATOM 796 C CA . ASN A 1 103 ? -3.632 6.133 -9.604 1.00 98.88 103 ASN A CA 1
ATOM 797 C C . ASN A 1 103 ? -4.558 7.295 -9.988 1.00 98.88 103 ASN A C 1
ATOM 799 O O . ASN A 1 103 ? -4.093 8.426 -10.083 1.00 98.88 103 ASN A O 1
ATOM 803 N N . GLN A 1 104 ? -5.862 7.052 -10.158 1.00 98.69 104 GLN A N 1
ATOM 804 C CA . GLN A 1 104 ? -6.843 8.099 -10.450 1.00 98.69 104 GLN A CA 1
ATOM 805 C C . GLN A 1 104 ? -6.946 9.112 -9.311 1.00 98.69 104 GLN A C 1
ATOM 807 O O . GLN A 1 104 ? -6.855 10.313 -9.550 1.00 98.69 104 GLN A O 1
ATOM 812 N N . ASN A 1 105 ? -7.087 8.645 -8.069 1.00 98.44 105 ASN A N 1
ATOM 813 C CA . ASN A 1 105 ? -7.192 9.555 -6.932 1.00 98.44 105 ASN A CA 1
ATOM 814 C C . ASN A 1 105 ? -5.904 10.364 -6.729 1.00 98.44 105 ASN A C 1
ATOM 816 O O . ASN A 1 105 ? -5.959 11.567 -6.473 1.00 98.44 105 ASN A O 1
ATOM 820 N N . PHE A 1 106 ? -4.742 9.726 -6.887 1.00 98.75 106 PHE A N 1
ATOM 821 C CA . PHE A 1 106 ? -3.460 10.417 -6.790 1.00 98.75 106 PHE A CA 1
ATOM 822 C C . PHE A 1 106 ? -3.237 11.397 -7.951 1.00 98.75 106 PHE A C 1
ATOM 824 O O . PHE A 1 106 ? -2.715 12.493 -7.748 1.00 98.75 106 PHE A O 1
ATOM 831 N N . TYR A 1 107 ? -3.688 11.046 -9.159 1.00 98.69 107 TYR A N 1
ATOM 832 C CA . TYR A 1 107 ? -3.677 11.935 -10.317 1.00 98.69 107 TYR A CA 1
ATOM 833 C C . TYR A 1 107 ? -4.496 13.200 -10.060 1.00 98.69 107 TYR A C 1
ATOM 835 O O . TYR A 1 107 ? -4.011 14.295 -10.346 1.00 98.69 107 TYR A O 1
ATOM 843 N N . ASP A 1 108 ? -5.699 13.069 -9.496 1.00 98.25 108 ASP A N 1
ATOM 844 C CA . ASP A 1 108 ? -6.551 14.216 -9.174 1.00 98.25 108 ASP A CA 1
ATOM 845 C C . ASP A 1 108 ? -5.875 15.134 -8.145 1.00 98.25 108 ASP A C 1
ATOM 847 O O . ASP A 1 108 ? -5.781 16.342 -8.371 1.00 98.25 108 ASP A O 1
ATOM 851 N N . PHE A 1 109 ? -5.268 14.564 -7.098 1.00 98.38 109 PHE A N 1
ATOM 852 C CA . PHE A 1 109 ? -4.441 15.312 -6.143 1.00 98.38 109 PHE A CA 1
ATOM 853 C C . PHE A 1 109 ? -3.297 16.077 -6.826 1.00 98.38 109 PHE A C 1
ATOM 855 O O . PHE A 1 109 ? -3.135 17.282 -6.610 1.00 98.38 109 PHE A O 1
ATOM 862 N N . VAL A 1 110 ? -2.504 15.414 -7.672 1.00 98.56 110 VAL A N 1
ATOM 863 C CA . VAL A 1 110 ? -1.379 16.060 -8.367 1.00 98.56 110 VAL A CA 1
ATOM 864 C C . VAL A 1 110 ? -1.872 17.138 -9.331 1.00 98.56 110 VAL A C 1
ATOM 866 O O . VAL A 1 110 ? -1.256 18.199 -9.439 1.00 98.56 110 VAL A O 1
ATOM 869 N N . LYS A 1 111 ? -2.993 16.905 -10.015 1.00 98.38 111 LYS A N 1
ATOM 870 C CA . LYS A 1 111 ? -3.605 17.866 -10.936 1.00 98.38 111 LYS A CA 1
ATOM 871 C C . LYS A 1 111 ? -4.096 19.122 -10.217 1.00 98.38 111 LYS A C 1
ATOM 873 O O . LYS A 1 111 ? -3.936 20.216 -10.753 1.00 98.38 111 LYS A O 1
ATOM 878 N N . GLU A 1 112 ? -4.679 18.976 -9.032 1.00 98.19 112 GLU A N 1
ATOM 879 C CA . GLU A 1 112 ? -5.183 20.093 -8.225 1.00 98.19 112 GLU A CA 1
ATOM 880 C C . GLU A 1 112 ? -4.063 20.917 -7.587 1.00 98.19 112 GLU A C 1
ATOM 882 O O . GLU A 1 112 ? -4.151 22.142 -7.513 1.00 98.19 112 GLU A O 1
ATOM 887 N N . THR A 1 113 ? -3.005 20.252 -7.126 1.00 98.31 113 THR A N 1
ATOM 888 C CA . THR A 1 113 ? -1.974 20.876 -6.283 1.00 98.31 113 THR A CA 1
ATOM 889 C C . THR A 1 113 ? -0.684 21.212 -7.028 1.00 98.31 113 THR A C 1
ATOM 891 O O . THR A 1 113 ? 0.121 22.007 -6.544 1.00 98.31 113 THR A O 1
ATOM 894 N N . GLY A 1 114 ? -0.452 20.603 -8.194 1.00 98.25 114 GLY A N 1
ATOM 895 C CA . GLY A 1 114 ? 0.840 20.638 -8.878 1.00 98.25 114 GLY A CA 1
ATOM 896 C C . GLY A 1 114 ? 1.947 19.884 -8.130 1.00 98.25 114 GLY A C 1
ATOM 897 O O . GLY A 1 114 ? 3.127 20.148 -8.377 1.00 98.25 114 GLY A O 1
ATOM 898 N N . PHE A 1 115 ? 1.585 18.989 -7.201 1.00 98.56 115 PHE A N 1
ATOM 899 C CA . PHE A 1 115 ? 2.528 18.236 -6.377 1.00 98.56 115 PHE A CA 1
ATOM 900 C C . PHE A 1 115 ? 3.506 17.408 -7.224 1.00 98.56 115 PHE A C 1
ATOM 902 O O . PHE A 1 115 ? 3.145 16.842 -8.256 1.00 98.56 115 PHE A O 1
ATOM 909 N N . LYS A 1 116 ? 4.759 17.333 -6.769 1.00 98.62 116 LYS A N 1
ATOM 910 C CA . LYS A 1 116 ? 5.797 16.470 -7.340 1.00 98.62 116 LYS A CA 1
ATOM 911 C C . LYS A 1 116 ? 6.267 15.502 -6.272 1.00 98.62 116 LYS A C 1
ATOM 913 O O . LYS A 1 116 ? 6.681 15.947 -5.204 1.00 98.62 116 LYS A O 1
ATOM 918 N N . THR A 1 117 ? 6.219 14.216 -6.594 1.00 98.81 117 THR A N 1
ATOM 919 C CA . THR A 1 117 ? 6.672 13.145 -5.698 1.00 98.81 117 THR A CA 1
ATOM 920 C C . THR A 1 117 ? 8.174 13.193 -5.462 1.00 98.81 117 THR A C 1
ATOM 922 O O . THR A 1 117 ? 8.929 13.718 -6.287 1.00 98.81 117 THR A O 1
ATOM 925 N N . GLU A 1 118 ? 8.639 12.586 -4.372 1.00 98.69 118 GLU A N 1
ATOM 926 C CA . GLU A 1 118 ? 10.077 12.452 -4.126 1.00 98.69 118 GLU A CA 1
ATOM 927 C C . GLU A 1 118 ? 10.783 11.679 -5.248 1.00 98.69 118 GLU A C 1
ATOM 929 O O . GLU A 1 118 ? 11.880 12.064 -5.642 1.00 98.69 118 GLU A O 1
ATOM 934 N N . ALA A 1 119 ? 10.145 10.664 -5.842 1.00 98.56 119 ALA A N 1
ATOM 935 C CA . ALA A 1 119 ? 10.686 9.962 -7.011 1.00 98.56 119 ALA A CA 1
ATOM 936 C C . ALA A 1 119 ? 10.890 10.901 -8.218 1.00 98.56 119 ALA A C 1
ATOM 938 O O . ALA A 1 119 ? 11.932 10.863 -8.870 1.00 98.56 119 ALA A O 1
ATOM 939 N N . GLU A 1 120 ? 9.940 11.804 -8.492 1.00 98.50 120 GLU A N 1
ATOM 940 C CA . GLU A 1 120 ? 10.086 12.820 -9.548 1.00 98.50 120 GLU A CA 1
ATOM 941 C C . GLU A 1 120 ? 11.182 13.851 -9.224 1.00 98.50 120 GLU A C 1
ATOM 943 O O . GLU A 1 120 ? 11.834 14.358 -10.138 1.00 98.50 120 GLU A O 1
ATOM 948 N N . VAL A 1 121 ? 11.392 14.173 -7.943 1.00 98.38 121 VAL A N 1
ATOM 949 C CA . VAL A 1 121 ? 12.428 15.120 -7.493 1.00 98.38 121 VAL A CA 1
ATOM 950 C C . VAL A 1 121 ? 13.823 14.494 -7.528 1.00 98.38 121 VAL A C 1
ATOM 952 O O . VAL A 1 121 ? 14.765 15.142 -7.984 1.00 98.38 121 VAL A O 1
ATOM 955 N N . PHE A 1 122 ? 13.969 13.247 -7.077 1.00 98.12 122 PHE A N 1
ATOM 956 C CA . PHE A 1 122 ? 15.221 12.496 -7.181 1.00 98.12 122 PHE A CA 1
ATOM 957 C C . PHE A 1 122 ? 15.544 12.127 -8.633 1.00 98.12 122 PHE A C 1
ATOM 959 O O . PHE A 1 122 ? 16.715 12.054 -8.999 1.00 98.12 122 PHE A O 1
ATOM 966 N N . GLY A 1 123 ? 14.514 11.964 -9.469 1.00 97.75 123 GLY A N 1
ATOM 967 C CA . GLY A 1 123 ? 14.630 11.630 -10.886 1.00 97.75 123 GLY A CA 1
ATOM 968 C C . GLY A 1 123 ? 14.757 10.132 -11.157 1.00 97.75 123 GLY A C 1
ATOM 969 O O . GLY A 1 123 ? 14.957 9.743 -12.309 1.00 97.75 123 GLY A O 1
ATOM 970 N N . ASP A 1 124 ? 14.641 9.297 -10.125 1.00 97.56 124 ASP A N 1
ATOM 971 C CA . ASP A 1 124 ? 14.768 7.850 -10.197 1.00 97.56 124 ASP A CA 1
ATOM 972 C C . ASP A 1 124 ? 13.915 7.136 -9.135 1.00 97.56 124 ASP A C 1
ATOM 974 O O . ASP A 1 124 ? 13.505 7.705 -8.122 1.00 97.56 124 ASP A O 1
ATOM 978 N N . SER A 1 125 ? 13.637 5.858 -9.386 1.00 98.25 125 SER A N 1
ATOM 979 C CA . SER A 1 125 ? 13.029 4.948 -8.415 1.00 98.25 125 SER A CA 1
ATOM 980 C C . SER A 1 125 ? 13.385 3.496 -8.754 1.00 98.25 125 SER A C 1
ATOM 982 O O . SER A 1 125 ? 14.065 3.221 -9.746 1.00 98.25 125 SER A O 1
ATOM 984 N N . PHE A 1 126 ? 12.962 2.556 -7.912 1.00 97.56 126 PHE A N 1
ATOM 985 C CA . PHE A 1 126 ? 13.221 1.128 -8.097 1.00 97.56 126 PHE A CA 1
ATOM 986 C C . PHE A 1 126 ? 12.079 0.444 -8.840 1.00 97.56 126 PHE A C 1
ATOM 988 O O . PHE A 1 126 ? 10.939 0.540 -8.406 1.00 97.56 126 PHE A O 1
ATOM 995 N N . ILE A 1 127 ? 12.393 -0.321 -9.887 1.00 97.00 127 ILE A N 1
ATOM 996 C CA . ILE A 1 127 ? 11.460 -1.267 -10.513 1.00 97.00 127 ILE A CA 1
ATOM 997 C C . ILE A 1 127 ? 11.894 -2.704 -10.254 1.00 97.00 127 ILE A C 1
ATOM 999 O O . ILE A 1 127 ? 13.078 -2.993 -10.058 1.00 97.00 127 ILE A O 1
ATOM 1003 N N . PHE A 1 128 ? 10.934 -3.619 -10.291 1.00 96.50 128 PHE A N 1
ATOM 1004 C CA . PHE A 1 128 ? 11.225 -5.042 -10.237 1.00 96.50 128 PHE A CA 1
ATOM 1005 C C . PHE A 1 128 ? 11.738 -5.530 -11.599 1.00 96.50 128 PHE A C 1
ATOM 1007 O O . PHE A 1 128 ? 11.207 -5.150 -12.642 1.00 96.50 128 PHE A O 1
ATOM 1014 N N . GLU A 1 129 ? 12.754 -6.392 -11.622 1.00 93.94 129 GLU A N 1
ATOM 1015 C CA . GLU A 1 129 ? 13.458 -6.766 -12.857 1.00 93.94 129 GLU A CA 1
ATOM 1016 C C . GLU A 1 129 ? 12.576 -7.416 -13.933 1.00 93.94 129 GLU A C 1
ATOM 1018 O O . GLU A 1 129 ? 12.933 -7.394 -15.113 1.00 93.94 129 GLU A O 1
ATOM 1023 N N . MET A 1 130 ? 11.421 -7.983 -13.564 1.00 94.25 130 MET A N 1
ATOM 1024 C CA . MET A 1 130 ? 10.482 -8.532 -14.547 1.00 94.25 130 MET A CA 1
ATOM 1025 C C . MET A 1 130 ? 9.834 -7.468 -15.434 1.00 94.25 130 MET A C 1
ATOM 1027 O O . MET A 1 130 ? 9.395 -7.809 -16.528 1.00 94.25 130 MET A O 1
ATOM 1031 N N . ALA A 1 131 ? 9.836 -6.197 -15.026 1.00 94.19 131 ALA A N 1
ATOM 1032 C CA . ALA A 1 131 ? 9.435 -5.087 -15.887 1.00 94.19 131 ALA A CA 1
ATOM 1033 C C . ALA A 1 131 ? 10.444 -4.822 -17.020 1.00 94.19 131 ALA A C 1
ATOM 1035 O O . ALA A 1 131 ? 10.106 -4.207 -18.029 1.00 94.19 131 ALA A O 1
ATOM 1036 N N . LEU A 1 132 ? 11.677 -5.326 -16.896 1.00 92.81 132 LEU A N 1
ATOM 1037 C CA . LEU A 1 132 ? 12.686 -5.214 -17.939 1.00 92.81 132 LEU A CA 1
ATOM 1038 C C . LEU A 1 132 ? 12.598 -6.373 -18.938 1.00 92.81 132 LEU A C 1
ATOM 1040 O O . LEU A 1 132 ? 12.487 -7.541 -18.529 1.00 92.81 132 LEU A O 1
ATOM 1044 N N . PRO A 1 133 ? 12.782 -6.092 -20.245 1.00 90.69 133 PRO A N 1
ATOM 1045 C CA . PRO A 1 133 ? 13.009 -7.132 -21.237 1.00 90.69 133 PRO A CA 1
ATOM 1046 C C . PRO A 1 133 ? 14.196 -8.005 -20.826 1.00 90.69 133 PRO A C 1
ATOM 1048 O O . PRO A 1 133 ? 15.278 -7.484 -20.548 1.00 90.69 133 PRO A O 1
ATOM 1051 N N . GLU A 1 134 ? 14.024 -9.327 -20.838 1.00 89.38 134 GLU A N 1
ATOM 1052 C CA . GLU A 1 134 ? 15.023 -10.296 -20.358 1.00 89.38 134 GLU A CA 1
ATOM 1053 C C . GLU A 1 134 ? 16.417 -10.054 -20.959 1.00 89.38 134 GLU A C 1
ATOM 1055 O O . GLU A 1 134 ? 17.402 -9.947 -20.236 1.00 89.38 134 GLU A O 1
ATOM 1060 N N . LYS A 1 135 ? 16.481 -9.809 -22.275 1.00 90.25 135 LYS A N 1
ATOM 1061 C CA . LYS A 1 135 ? 17.723 -9.532 -23.026 1.00 90.25 135 LYS A CA 1
ATOM 1062 C C . LYS A 1 135 ? 18.466 -8.260 -22.600 1.00 90.25 135 LYS A C 1
ATOM 1064 O O . LYS A 1 135 ? 19.565 -8.003 -23.085 1.00 90.25 135 LYS A O 1
ATOM 1069 N N . SER A 1 136 ? 17.841 -7.411 -21.790 1.00 87.94 136 SER A N 1
ATOM 1070 C CA . SER A 1 136 ? 18.406 -6.141 -21.334 1.00 87.94 136 SER A CA 1
ATOM 1071 C C . SER A 1 136 ? 18.819 -6.153 -19.862 1.00 87.94 136 SER A C 1
ATOM 1073 O O . SER A 1 136 ? 19.529 -5.243 -19.451 1.00 87.94 136 SER A O 1
ATOM 1075 N N . ARG A 1 137 ? 18.436 -7.179 -19.087 1.00 89.25 137 ARG A N 1
ATOM 1076 C CA . ARG A 1 137 ? 18.618 -7.228 -17.624 1.00 89.25 137 ARG A CA 1
ATOM 1077 C C . ARG A 1 137 ? 20.076 -7.187 -17.175 1.00 89.25 137 ARG A C 1
ATOM 1079 O O . ARG A 1 137 ? 20.358 -6.565 -16.152 1.00 89.25 137 ARG A O 1
ATOM 1086 N N . ASP A 1 138 ? 20.978 -7.784 -17.951 1.00 88.31 138 ASP A N 1
ATOM 1087 C CA . ASP A 1 138 ? 22.418 -7.813 -17.656 1.00 88.31 138 ASP A CA 1
ATOM 1088 C C . ASP A 1 138 ? 23.054 -6.416 -17.731 1.00 88.31 138 ASP A C 1
ATOM 1090 O O . ASP A 1 138 ? 24.054 -6.144 -17.079 1.00 88.31 138 ASP A O 1
ATOM 1094 N N . LYS A 1 139 ? 22.450 -5.481 -18.478 1.00 91.25 139 LYS A N 1
ATOM 1095 C CA . LYS A 1 139 ? 22.957 -4.103 -18.604 1.00 91.25 139 LYS A CA 1
ATOM 1096 C C . LYS A 1 139 ? 22.803 -3.282 -17.325 1.00 91.25 139 LYS A C 1
ATOM 1098 O O . LYS A 1 139 ? 23.359 -2.193 -17.242 1.00 91.25 139 LYS A O 1
ATOM 1103 N N . TYR A 1 140 ? 22.012 -3.770 -16.375 1.00 89.88 140 TYR A N 1
ATOM 1104 C CA . TYR A 1 140 ? 21.636 -3.042 -15.169 1.00 89.88 140 TYR A CA 1
ATOM 1105 C C . TYR A 1 140 ? 22.246 -3.642 -13.899 1.00 89.88 140 TYR A C 1
ATOM 1107 O O . TYR A 1 140 ? 21.767 -3.349 -12.810 1.00 89.88 140 TYR A O 1
ATOM 1115 N N . GLU A 1 141 ? 23.274 -4.489 -14.014 1.00 87.69 141 GLU A N 1
ATOM 1116 C CA . GLU A 1 141 ? 23.908 -5.157 -12.868 1.00 87.69 141 GLU A CA 1
ATOM 1117 C C . GLU A 1 141 ? 24.385 -4.161 -11.794 1.00 87.69 141 GLU A C 1
ATOM 1119 O O . GLU A 1 141 ? 24.056 -4.322 -10.620 1.00 87.69 141 GLU A O 1
ATOM 1124 N N . ASP A 1 142 ? 25.035 -3.071 -12.209 1.00 90.44 142 ASP A N 1
ATOM 1125 C CA . ASP A 1 142 ? 25.628 -2.071 -11.307 1.00 90.44 142 ASP A CA 1
ATOM 1126 C C . ASP A 1 142 ? 24.608 -1.178 -10.576 1.00 90.44 142 ASP A C 1
ATOM 1128 O O . ASP A 1 142 ? 24.962 -0.467 -9.636 1.00 90.44 142 ASP A O 1
ATOM 1132 N N . VAL A 1 143 ? 23.340 -1.182 -11.002 1.00 91.19 143 VAL A N 1
ATOM 1133 C CA . VAL A 1 143 ? 22.271 -0.337 -10.430 1.00 91.19 143 VAL A CA 1
ATOM 1134 C C . VAL A 1 143 ? 21.230 -1.149 -9.655 1.00 91.19 143 VAL A C 1
ATOM 1136 O O . VAL A 1 143 ? 20.138 -0.660 -9.349 1.00 91.19 143 VAL A O 1
ATOM 1139 N N . ARG A 1 144 ? 21.556 -2.404 -9.336 1.00 93.56 144 ARG A N 1
ATOM 1140 C CA . ARG A 1 144 ? 20.713 -3.291 -8.532 1.00 93.56 144 ARG A CA 1
ATOM 1141 C C . ARG A 1 144 ? 20.895 -3.050 -7.039 1.00 93.56 144 ARG A C 1
ATOM 1143 O O . ARG A 1 144 ? 21.981 -2.722 -6.564 1.00 93.56 144 ARG A O 1
ATOM 1150 N N . ALA A 1 145 ? 19.826 -3.251 -6.273 1.00 92.75 145 ALA A N 1
ATOM 1151 C CA . ALA A 1 145 ? 19.910 -3.214 -4.819 1.00 92.75 145 ALA A CA 1
ATOM 1152 C C . ALA A 1 145 ? 20.743 -4.401 -4.303 1.00 92.75 145 ALA A C 1
ATOM 1154 O O . ALA A 1 145 ? 20.441 -5.556 -4.593 1.00 92.75 145 ALA A O 1
ATOM 1155 N N . VAL A 1 146 ? 21.774 -4.123 -3.500 1.00 90.06 146 VAL A N 1
ATOM 1156 C CA . VAL A 1 146 ? 22.788 -5.118 -3.093 1.00 90.06 146 VAL A CA 1
ATOM 1157 C C . VAL A 1 146 ? 22.186 -6.349 -2.410 1.00 90.06 146 VAL A C 1
ATOM 1159 O O . VAL A 1 146 ? 22.562 -7.474 -2.721 1.00 90.06 146 VAL A O 1
ATOM 1162 N N . GLN A 1 147 ? 21.248 -6.151 -1.481 1.00 91.62 147 GLN A N 1
ATOM 1163 C CA . GLN A 1 147 ? 20.636 -7.252 -0.724 1.00 91.62 147 GLN A CA 1
ATOM 1164 C C . GLN A 1 147 ? 19.421 -7.874 -1.428 1.00 91.62 147 GLN A C 1
ATOM 1166 O O . GLN A 1 147 ? 18.902 -8.893 -0.983 1.00 91.62 147 GLN A O 1
ATOM 1171 N N . ALA A 1 148 ? 18.966 -7.271 -2.526 1.00 93.94 148 ALA A N 1
ATOM 1172 C CA . ALA A 1 148 ? 17.772 -7.678 -3.251 1.00 93.94 148 ALA A CA 1
ATOM 1173 C C . ALA A 1 148 ? 17.971 -7.390 -4.748 1.00 93.94 148 ALA A C 1
ATOM 1175 O O . ALA A 1 148 ? 17.375 -6.452 -5.284 1.00 93.94 148 ALA A O 1
ATOM 1176 N N . PRO A 1 149 ? 18.832 -8.162 -5.439 1.00 94.06 149 PRO A N 1
ATOM 1177 C CA . PRO A 1 149 ? 19.313 -7.813 -6.773 1.00 94.06 149 PRO A CA 1
ATOM 1178 C C . PRO A 1 149 ? 18.209 -7.756 -7.830 1.00 94.06 149 PRO A C 1
ATOM 1180 O O . PRO A 1 149 ? 18.410 -7.166 -8.880 1.00 94.06 149 PRO A O 1
ATOM 1183 N N . TRP A 1 150 ? 17.031 -8.322 -7.577 1.00 95.19 150 TRP A N 1
ATOM 1184 C CA . TRP A 1 150 ? 15.853 -8.198 -8.441 1.00 95.19 150 TRP A CA 1
ATOM 1185 C C . TRP A 1 150 ? 15.238 -6.786 -8.468 1.00 95.19 150 TRP A C 1
ATOM 1187 O O . TRP A 1 150 ? 14.394 -6.519 -9.319 1.00 95.19 150 TRP A O 1
ATOM 1197 N N . TRP A 1 151 ? 15.649 -5.875 -7.582 1.00 96.81 151 TRP A N 1
ATOM 1198 C CA . TRP A 1 151 ? 15.284 -4.458 -7.640 1.00 96.81 151 TRP A CA 1
ATOM 1199 C C . TRP A 1 151 ? 16.325 -3.659 -8.417 1.00 96.81 151 TRP A C 1
ATOM 1201 O O . TRP A 1 151 ? 17.501 -3.644 -8.055 1.00 96.81 151 TRP A O 1
ATOM 1211 N N . VAL A 1 152 ? 15.878 -2.962 -9.460 1.00 96.56 152 VAL A N 1
ATOM 1212 C CA . VAL A 1 152 ? 16.719 -2.179 -10.369 1.00 96.56 152 VAL A CA 1
ATOM 1213 C C . VAL A 1 152 ? 16.369 -0.703 -10.238 1.00 96.56 152 VAL A C 1
ATOM 1215 O O . VAL A 1 152 ? 15.222 -0.316 -10.459 1.00 96.56 152 VAL A O 1
ATOM 1218 N N . LYS A 1 153 ? 17.351 0.129 -9.891 1.00 96.25 153 LYS A N 1
ATOM 1219 C CA . LYS A 1 153 ? 17.175 1.577 -9.793 1.00 96.25 153 LYS A CA 1
ATOM 1220 C C . LYS A 1 153 ? 17.303 2.221 -11.172 1.00 96.25 153 LYS A C 1
ATOM 1222 O O . LYS A 1 153 ? 18.354 2.097 -11.797 1.00 96.25 153 LYS A O 1
ATOM 1227 N N . LEU A 1 154 ? 16.266 2.914 -11.645 1.00 95.94 154 LEU A N 1
ATOM 1228 C CA . LEU A 1 154 ? 16.245 3.521 -12.979 1.00 95.94 154 LEU A CA 1
ATOM 1229 C C . LEU A 1 154 ? 15.768 4.971 -12.967 1.00 95.94 154 LEU A C 1
ATOM 1231 O O . LEU A 1 154 ? 14.829 5.335 -12.260 1.00 95.94 154 LEU A O 1
ATOM 1235 N N . ASN A 1 155 ? 16.384 5.770 -13.836 1.00 96.81 155 ASN A N 1
ATOM 1236 C CA . ASN A 1 155 ? 15.984 7.151 -14.082 1.00 96.81 155 ASN A CA 1
ATOM 1237 C C . ASN A 1 155 ? 14.618 7.220 -14.779 1.00 96.81 155 ASN A C 1
ATOM 1239 O O . ASN A 1 155 ? 14.298 6.381 -15.623 1.00 96.81 155 ASN A O 1
ATOM 1243 N N . GLY A 1 156 ? 13.843 8.256 -14.462 1.00 96.50 156 GLY A N 1
ATOM 1244 C CA . GLY A 1 156 ? 12.529 8.517 -15.057 1.00 96.50 156 GLY A CA 1
ATOM 1245 C C . GLY A 1 156 ? 11.396 7.645 -14.511 1.00 96.50 156 GLY A C 1
ATOM 1246 O O . GLY A 1 156 ? 10.247 7.846 -14.895 1.00 96.50 156 GLY A O 1
ATOM 1247 N N . VAL A 1 157 ? 11.690 6.713 -13.601 1.00 98.25 157 VAL A N 1
ATOM 1248 C CA . VAL A 1 157 ? 10.668 5.924 -12.906 1.00 98.25 157 VAL A CA 1
ATOM 1249 C C . VAL A 1 157 ? 10.032 6.772 -11.813 1.00 98.25 157 VAL A C 1
ATOM 1251 O O . VAL A 1 157 ? 10.716 7.337 -10.963 1.00 98.25 157 VAL A O 1
ATOM 1254 N N . SER A 1 158 ? 8.708 6.847 -11.838 1.00 98.56 158 SER A N 1
ATOM 1255 C CA . SER A 1 158 ? 7.884 7.527 -10.838 1.00 98.56 158 SER A CA 1
ATOM 1256 C C . SER A 1 158 ? 6.471 6.951 -10.877 1.00 98.56 158 SER A C 1
ATOM 1258 O O . SER A 1 158 ? 6.198 6.040 -11.657 1.00 98.56 158 SER A O 1
ATOM 1260 N N . TRP A 1 159 ? 5.547 7.513 -10.097 1.00 98.62 159 TRP A N 1
ATOM 1261 C CA . TRP A 1 159 ? 4.149 7.081 -10.101 1.00 98.62 159 TRP A CA 1
ATOM 1262 C C . TRP A 1 159 ? 3.489 7.155 -11.490 1.00 98.62 159 TRP A C 1
ATOM 1264 O O . TRP A 1 159 ? 2.628 6.340 -11.787 1.00 98.62 159 TRP A O 1
ATOM 1274 N N . LYS A 1 160 ? 3.924 8.069 -12.374 1.00 98.25 160 LYS A N 1
ATOM 1275 C CA . LYS A 1 160 ? 3.432 8.175 -13.766 1.00 98.25 160 LYS A CA 1
ATOM 1276 C C . LYS A 1 160 ? 4.000 7.105 -14.698 1.00 98.25 160 LYS A C 1
ATOM 1278 O O . LYS A 1 160 ? 3.392 6.810 -15.723 1.00 98.25 160 LYS A O 1
ATOM 1283 N N . HIS A 1 161 ? 5.164 6.563 -14.350 1.00 98.31 161 HIS A N 1
ATOM 1284 C CA . HIS A 1 161 ? 5.969 5.652 -15.163 1.00 98.31 161 HIS A CA 1
ATOM 1285 C C . HIS A 1 161 ? 6.399 4.432 -14.314 1.00 98.31 161 HIS A C 1
ATOM 1287 O O . HIS A 1 161 ? 7.597 4.238 -14.071 1.00 98.31 161 HIS A O 1
ATOM 1293 N N . PRO A 1 162 ? 5.436 3.629 -13.811 1.00 97.44 162 PRO A N 1
ATOM 1294 C CA . PRO A 1 162 ? 5.652 2.709 -12.690 1.00 97.44 162 PRO A CA 1
ATOM 1295 C C . PRO A 1 162 ? 6.470 1.448 -13.008 1.00 97.44 162 PRO A C 1
ATOM 1297 O O . PRO A 1 162 ? 6.963 0.763 -12.118 1.00 97.44 162 PRO A O 1
ATOM 1300 N N . ILE A 1 163 ? 6.620 1.094 -14.282 1.00 96.12 163 ILE A N 1
ATOM 1301 C CA . ILE A 1 163 ? 7.373 -0.103 -14.696 1.00 96.12 163 ILE A CA 1
ATOM 1302 C C . ILE A 1 163 ? 8.489 0.240 -15.688 1.00 96.12 163 ILE A C 1
ATOM 1304 O O . ILE A 1 163 ? 8.946 -0.603 -16.454 1.00 96.12 163 ILE A O 1
ATOM 1308 N N . GLY A 1 164 ? 8.947 1.493 -15.668 1.00 94.62 164 GLY A N 1
ATOM 1309 C CA . GLY A 1 164 ? 10.015 1.999 -16.528 1.00 94.62 164 GLY A CA 1
ATOM 1310 C C . GLY A 1 164 ? 9.652 3.334 -17.181 1.00 94.62 164 GLY A C 1
ATOM 1311 O O . GLY A 1 164 ? 8.471 3.668 -17.256 1.00 94.62 164 GLY A O 1
ATOM 1312 N N . PRO A 1 165 ? 10.641 4.084 -17.700 1.00 92.94 165 PRO A N 1
ATOM 1313 C CA . PRO A 1 165 ? 10.459 5.459 -18.184 1.00 92.94 165 PRO A CA 1
ATOM 1314 C C . PRO A 1 165 ? 9.468 5.603 -19.350 1.00 92.94 165 PRO A C 1
ATOM 1316 O O . PRO A 1 165 ? 8.891 6.667 -19.530 1.00 92.94 165 PRO A O 1
ATOM 1319 N N . GLU A 1 166 ? 9.243 4.535 -20.115 1.00 94.19 166 GLU A N 1
ATOM 1320 C CA . GLU A 1 166 ? 8.303 4.521 -21.247 1.00 94.19 166 GLU A CA 1
ATOM 1321 C C . GLU A 1 166 ? 6.900 4.010 -20.863 1.00 94.19 166 GLU A C 1
ATOM 1323 O O . GLU A 1 166 ? 6.011 3.941 -21.709 1.00 94.19 166 GLU A O 1
ATOM 1328 N N . SER A 1 167 ? 6.698 3.587 -19.611 1.00 96.81 167 SER A N 1
ATOM 1329 C CA . SER A 1 167 ? 5.401 3.081 -19.140 1.00 96.81 167 SER A CA 1
ATOM 1330 C C . SER A 1 167 ? 4.444 4.215 -18.782 1.00 96.81 167 SER A C 1
ATOM 1332 O O . SER A 1 167 ? 4.866 5.351 -18.618 1.00 96.81 167 SER A O 1
ATOM 1334 N N . THR A 1 168 ? 3.152 3.932 -18.662 1.00 97.75 168 THR A N 1
ATOM 1335 C CA . THR A 1 168 ? 2.124 4.924 -18.310 1.00 97.75 168 THR A CA 1
ATOM 1336 C C . THR A 1 168 ? 1.087 4.278 -17.389 1.00 97.75 168 THR A C 1
ATOM 1338 O O . THR A 1 168 ? 0.961 3.053 -17.359 1.00 97.75 168 THR A O 1
ATOM 1341 N N . VAL A 1 169 ? 0.367 5.098 -16.618 1.00 98.19 169 VAL A N 1
ATOM 1342 C CA . VAL A 1 169 ? -0.733 4.657 -15.742 1.00 98.19 169 VAL A CA 1
ATOM 1343 C C . VAL A 1 169 ? -2.111 4.662 -16.412 1.00 98.19 169 VAL A C 1
ATOM 1345 O O . VAL A 1 169 ? -3.081 4.264 -15.775 1.00 98.19 169 VAL A O 1
ATOM 1348 N N . GLU A 1 170 ? -2.225 5.098 -17.671 1.00 97.31 170 GLU A N 1
ATOM 1349 C CA . GLU A 1 170 ? -3.513 5.318 -18.357 1.00 97.31 170 GLU A CA 1
ATOM 1350 C C . GLU A 1 170 ? -4.419 4.075 -18.363 1.00 97.31 170 GLU A C 1
ATOM 1352 O O . GLU A 1 170 ? -5.623 4.193 -18.143 1.00 97.31 170 GLU A O 1
ATOM 1357 N N . ASP A 1 171 ? -3.835 2.885 -18.525 1.00 97.56 171 ASP A N 1
ATOM 1358 C CA . ASP A 1 171 ? -4.564 1.609 -18.538 1.00 97.56 171 ASP A CA 1
ATOM 1359 C C . ASP A 1 171 ? -4.752 0.988 -17.139 1.00 97.56 171 ASP A C 1
ATOM 1361 O O . ASP A 1 171 ? -5.378 -0.061 -17.003 1.00 97.56 171 ASP A O 1
ATOM 1365 N N . ILE A 1 172 ? -4.211 1.619 -16.092 1.00 98.12 172 ILE A N 1
ATOM 1366 C CA . ILE A 1 172 ? -4.217 1.124 -14.705 1.00 98.12 172 ILE A CA 1
ATOM 1367 C C . ILE A 1 172 ? -4.636 2.217 -13.711 1.00 98.12 172 ILE A C 1
ATOM 1369 O O . ILE A 1 172 ? -4.180 2.260 -12.566 1.00 98.12 172 ILE A O 1
ATOM 1373 N N . MET A 1 173 ? -5.526 3.119 -14.129 1.00 98.69 173 MET A N 1
ATOM 1374 C CA . MET A 1 173 ? -5.990 4.232 -13.290 1.00 98.69 173 MET A CA 1
ATOM 1375 C C . MET A 1 173 ? -6.711 3.763 -12.011 1.00 98.69 173 MET A C 1
ATOM 1377 O O . MET A 1 173 ? -6.703 4.472 -11.009 1.00 98.69 173 MET A O 1
ATOM 1381 N N . ASN A 1 174 ? -7.288 2.557 -12.009 1.00 98.69 174 ASN A N 1
ATOM 1382 C CA . ASN A 1 174 ? -7.913 1.925 -10.840 1.00 98.69 174 ASN A CA 1
ATOM 1383 C C . ASN A 1 174 ? -6.976 0.993 -10.044 1.00 98.69 174 ASN A C 1
ATOM 1385 O O . ASN A 1 174 ? -7.434 0.352 -9.103 1.00 98.69 174 ASN A O 1
ATOM 1389 N N . HIS A 1 175 ? -5.694 0.894 -10.399 1.00 98.88 175 HIS A N 1
ATOM 1390 C CA . HIS A 1 175 ? -4.678 0.194 -9.600 1.00 98.88 175 HIS A CA 1
ATOM 1391 C C . HIS A 1 175 ? -4.113 1.126 -8.518 1.00 98.88 175 HIS A C 1
ATOM 1393 O O . HIS A 1 175 ? -4.222 2.350 -8.669 1.00 98.88 175 HIS A O 1
ATOM 1399 N N . PRO A 1 176 ? -3.497 0.592 -7.445 1.00 98.94 176 PRO A N 1
ATOM 1400 C CA . PRO A 1 176 ? -2.856 1.422 -6.437 1.00 98.94 176 PRO A CA 1
ATOM 1401 C C . PRO A 1 176 ? -1.718 2.241 -7.046 1.00 98.94 176 PRO A C 1
ATOM 1403 O O . PRO A 1 176 ? -0.966 1.762 -7.903 1.00 98.94 176 PRO A O 1
ATOM 1406 N N . VAL A 1 177 ? -1.580 3.476 -6.574 1.00 98.88 177 VAL A N 1
ATOM 1407 C CA . VAL A 1 177 ? -0.426 4.309 -6.893 1.00 98.88 177 VAL A CA 1
ATOM 1408 C C . VAL A 1 177 ? 0.831 3.728 -6.240 1.00 98.88 177 VAL A C 1
ATOM 1410 O O . VAL A 1 177 ? 0.826 3.356 -5.068 1.00 98.88 177 VAL A O 1
ATOM 1413 N N . ILE A 1 178 ? 1.926 3.652 -7.000 1.00 98.81 178 ILE A N 1
ATOM 1414 C CA . ILE A 1 178 ? 3.238 3.186 -6.523 1.00 98.81 178 ILE A CA 1
ATOM 1415 C C . ILE A 1 178 ? 4.324 4.237 -6.787 1.00 98.81 178 ILE A C 1
ATOM 1417 O O . ILE A 1 178 ? 4.071 5.254 -7.426 1.00 98.81 178 ILE A O 1
ATOM 1421 N N . HIS A 1 179 ? 5.539 4.015 -6.273 1.00 98.69 179 HIS A N 1
ATOM 1422 C CA . HIS A 1 179 ? 6.625 5.016 -6.217 1.00 98.69 179 HIS A CA 1
ATOM 1423 C C . HIS A 1 179 ? 6.263 6.290 -5.445 1.00 98.69 179 HIS A C 1
ATOM 1425 O O . HIS A 1 179 ? 6.817 7.357 -5.708 1.00 98.69 179 HIS A O 1
ATOM 1431 N N . VAL A 1 180 ? 5.356 6.162 -4.480 1.00 98.75 180 VAL A N 1
ATOM 1432 C CA . VAL A 1 180 ? 5.046 7.198 -3.499 1.00 98.75 180 VAL A CA 1
ATOM 1433 C C . VAL A 1 180 ? 5.843 6.930 -2.231 1.00 98.75 180 VAL A C 1
ATOM 1435 O O . VAL A 1 180 ? 5.834 5.823 -1.680 1.00 98.75 180 VAL A O 1
ATOM 1438 N N . SER A 1 181 ? 6.585 7.931 -1.777 1.00 98.81 181 SER A N 1
ATOM 1439 C CA . SER A 1 181 ? 7.275 7.844 -0.499 1.00 98.81 181 SER A CA 1
ATOM 1440 C C . SER A 1 181 ? 6.302 8.030 0.665 1.00 98.81 181 SER A C 1
ATOM 1442 O O . SER A 1 181 ? 5.143 8.414 0.492 1.00 98.81 181 SER A O 1
ATOM 1444 N N . TRP A 1 182 ? 6.797 7.823 1.884 1.00 98.62 182 TRP A N 1
ATOM 1445 C CA . TRP A 1 182 ? 6.049 8.175 3.087 1.00 98.62 182 TRP A CA 1
ATOM 1446 C C . TRP A 1 182 ? 5.666 9.666 3.111 1.00 98.62 182 TRP A C 1
ATOM 1448 O O . TRP A 1 182 ? 4.538 10.010 3.460 1.00 98.62 182 TRP A O 1
ATOM 1458 N N . ASN A 1 183 ? 6.571 10.558 2.683 1.00 98.62 183 ASN A N 1
ATOM 1459 C CA . ASN A 1 183 ? 6.300 11.997 2.629 1.00 98.62 183 ASN A CA 1
ATOM 1460 C C . ASN A 1 183 ? 5.197 12.321 1.614 1.00 98.62 183 ASN A C 1
ATOM 1462 O O . ASN A 1 183 ? 4.318 13.133 1.905 1.00 98.62 183 ASN A O 1
ATOM 1466 N N . ASP A 1 184 ? 5.221 11.666 0.450 1.00 98.81 184 ASP A N 1
ATOM 1467 C CA . ASP A 1 184 ? 4.194 11.824 -0.583 1.00 98.81 184 ASP A CA 1
ATOM 1468 C C . ASP A 1 184 ? 2.821 11.371 -0.063 1.00 98.81 184 ASP A C 1
ATOM 1470 O O . ASP A 1 184 ? 1.827 12.084 -0.217 1.00 98.81 184 ASP A O 1
ATOM 1474 N N . ALA A 1 185 ? 2.774 10.220 0.615 1.00 98.75 185 ALA A N 1
ATOM 1475 C CA . ALA A 1 185 ? 1.551 9.666 1.187 1.00 98.75 185 ALA A CA 1
ATOM 1476 C C . ALA A 1 185 ? 0.964 10.569 2.288 1.00 98.75 185 ALA A C 1
ATOM 1478 O O . ALA A 1 185 ? -0.237 10.840 2.291 1.00 98.75 185 ALA A O 1
ATOM 1479 N N . VAL A 1 186 ? 1.805 11.116 3.175 1.00 98.12 186 VAL A N 1
ATOM 1480 C CA . VAL A 1 186 ? 1.371 12.093 4.187 1.00 98.12 186 VAL A CA 1
ATOM 1481 C C . VAL A 1 186 ? 0.784 13.340 3.534 1.00 98.12 186 VAL A C 1
ATOM 1483 O O . VAL A 1 186 ? -0.292 13.779 3.935 1.00 98.12 186 VAL A O 1
ATOM 1486 N N . LYS A 1 187 ? 1.439 13.893 2.505 1.00 98.38 187 LYS A N 1
ATOM 1487 C CA . LYS A 1 187 ? 0.950 15.092 1.806 1.00 98.38 187 LYS A CA 1
ATOM 1488 C C . LYS A 1 187 ? -0.380 14.854 1.100 1.00 98.38 187 LYS A C 1
ATOM 1490 O O . LYS A 1 187 ? -1.253 15.719 1.151 1.00 98.38 187 LYS A O 1
ATOM 1495 N N . TYR A 1 188 ? -0.551 13.679 0.501 1.00 98.31 188 TYR A N 1
ATOM 1496 C CA . TYR A 1 188 ? -1.822 13.261 -0.079 1.00 98.31 188 TYR A CA 1
ATOM 1497 C C . TYR A 1 188 ? -2.930 13.178 0.985 1.00 98.31 188 TYR A C 1
ATOM 1499 O O . TYR A 1 188 ? -4.009 13.741 0.806 1.00 98.31 188 TYR A O 1
ATOM 1507 N N . CYS A 1 189 ? -2.665 12.529 2.123 1.00 96.69 189 CYS A N 1
ATOM 1508 C CA . CYS A 1 189 ? -3.636 12.445 3.212 1.00 96.69 189 CYS A CA 1
ATOM 1509 C C . CYS A 1 189 ? -4.000 13.831 3.769 1.00 96.69 189 CYS A C 1
ATOM 1511 O O . CYS A 1 189 ? -5.184 14.120 3.927 1.00 96.69 189 CYS A O 1
ATOM 1513 N N . GLU A 1 190 ? -3.012 14.697 4.019 1.00 95.19 190 GLU A N 1
ATOM 1514 C CA . GLU A 1 190 ? -3.219 16.064 4.519 1.00 95.19 190 GLU A CA 1
ATOM 1515 C C . GLU A 1 190 ? -4.109 16.894 3.581 1.00 95.19 190 GLU A C 1
ATOM 1517 O O . GLU A 1 190 ? -5.000 17.597 4.059 1.00 95.19 190 GLU A O 1
ATOM 1522 N N . HIS A 1 191 ? -3.919 16.779 2.258 1.00 95.00 191 HIS A N 1
ATOM 1523 C CA . HIS A 1 191 ? -4.746 17.464 1.250 1.00 95.00 191 HIS A CA 1
ATOM 1524 C C . HIS A 1 191 ? -6.233 17.124 1.383 1.00 95.00 191 HIS A C 1
ATOM 1526 O O . HIS A 1 191 ? -7.093 17.987 1.223 1.00 95.00 191 HIS A O 1
ATOM 1532 N N . LEU A 1 192 ? -6.537 15.876 1.736 1.00 93.88 192 LEU A N 1
ATOM 1533 C CA . LEU A 1 192 ? -7.904 15.393 1.927 1.00 93.88 192 LEU A CA 1
ATOM 1534 C C . LEU A 1 192 ? -8.437 15.605 3.354 1.00 93.88 192 LEU A C 1
ATOM 1536 O O . LEU A 1 192 ? -9.540 15.155 3.663 1.00 93.88 192 LEU A O 1
ATOM 1540 N N . GLY A 1 193 ? -7.665 16.237 4.245 1.00 92.56 193 GLY A N 1
ATOM 1541 C CA . GLY A 1 193 ? -8.005 16.336 5.668 1.00 92.56 193 GLY A CA 1
ATOM 1542 C C . GLY A 1 193 ? -7.964 14.988 6.401 1.00 92.56 193 GLY A C 1
ATOM 1543 O O . GLY A 1 193 ? -8.634 14.813 7.419 1.00 92.56 193 GLY A O 1
ATOM 1544 N N . LYS A 1 194 ? -7.203 14.025 5.873 1.00 94.62 194 LYS A N 1
ATOM 1545 C CA . LYS A 1 194 ? -6.975 12.684 6.428 1.00 94.62 194 LYS A CA 1
ATOM 1546 C C . LYS A 1 194 ? -5.565 12.580 7.034 1.00 94.62 194 LYS A C 1
ATOM 1548 O O . LYS A 1 194 ? -4.811 13.548 7.095 1.00 94.62 194 LYS A O 1
ATOM 1553 N N . ARG A 1 195 ? -5.194 11.375 7.470 1.00 96.25 195 ARG A N 1
ATOM 1554 C CA . ARG A 1 195 ? -3.836 10.989 7.890 1.00 96.25 195 ARG A CA 1
ATOM 1555 C C . ARG A 1 195 ? -3.563 9.530 7.518 1.00 96.25 195 ARG A C 1
ATOM 1557 O O . ARG A 1 195 ? -4.512 8.791 7.257 1.00 96.25 195 ARG A O 1
ATOM 1564 N N . LEU A 1 196 ? -2.298 9.116 7.564 1.00 98.06 196 LEU A N 1
ATOM 1565 C CA . LEU A 1 196 ? -1.942 7.695 7.554 1.00 98.06 196 LEU A CA 1
ATOM 1566 C C . LEU A 1 196 ? -2.469 6.994 8.823 1.00 98.06 196 LEU A C 1
ATOM 1568 O O . LEU A 1 196 ? -2.556 7.637 9.880 1.00 98.06 196 LEU A O 1
ATOM 1572 N N . PRO A 1 197 ? -2.820 5.697 8.748 1.00 97.88 197 PRO A N 1
ATOM 1573 C CA . PRO A 1 197 ? -3.139 4.913 9.934 1.00 97.88 197 PRO A CA 1
ATOM 1574 C C . PRO A 1 197 ? -1.881 4.686 10.775 1.00 97.88 197 PRO A C 1
ATOM 1576 O O . PRO A 1 197 ? -0.769 4.625 10.244 1.00 97.88 197 PRO A O 1
ATOM 1579 N N . THR A 1 198 ? -2.045 4.510 12.083 1.00 97.00 198 THR A N 1
ATOM 1580 C CA . THR A 1 198 ? -0.979 3.876 12.867 1.00 97.00 198 THR A CA 1
ATOM 1581 C C . THR A 1 198 ? -0.865 2.402 12.486 1.00 97.00 198 THR A C 1
ATOM 1583 O O . THR A 1 198 ? -1.805 1.804 11.960 1.00 97.00 198 THR A O 1
ATOM 1586 N N . GLU A 1 199 ? 0.265 1.781 12.786 1.00 96.75 199 GLU A N 1
ATOM 1587 C CA . GLU A 1 199 ? 0.466 0.350 12.566 1.00 96.75 199 GLU A CA 1
ATOM 1588 C C . GLU A 1 199 ? -0.570 -0.497 13.323 1.00 96.75 199 GLU A C 1
ATOM 1590 O O . GLU A 1 199 ? -1.155 -1.425 12.768 1.00 96.75 199 GLU A O 1
ATOM 1595 N N . ALA A 1 200 ? -0.890 -0.128 14.568 1.00 96.81 200 ALA A N 1
ATOM 1596 C CA . ALA A 1 200 ? -1.921 -0.814 15.344 1.00 96.81 200 ALA A CA 1
ATOM 1597 C C . ALA A 1 200 ? -3.332 -0.624 14.766 1.00 96.81 200 ALA A C 1
ATOM 1599 O O . ALA A 1 200 ? -4.137 -1.556 14.807 1.00 96.81 200 ALA A O 1
ATOM 1600 N N . GLU A 1 201 ? -3.651 0.560 14.235 1.00 98.25 201 GLU A N 1
ATOM 1601 C CA . GLU A 1 201 ? -4.905 0.793 13.511 1.00 98.25 201 GLU A CA 1
ATOM 1602 C C . GLU A 1 201 ? -4.982 -0.092 12.264 1.00 98.25 201 GLU A C 1
ATOM 1604 O O . GLU A 1 201 ? -5.990 -0.776 12.063 1.00 98.25 201 GLU A O 1
ATOM 1609 N N . TRP A 1 202 ? -3.904 -0.129 11.474 1.00 98.69 202 TRP A N 1
ATOM 1610 C CA . TRP A 1 202 ? -3.808 -0.932 10.259 1.00 98.69 202 TRP A CA 1
ATOM 1611 C C . TRP A 1 202 ? -3.946 -2.430 10.556 1.00 98.69 202 TRP A C 1
ATOM 1613 O O . TRP A 1 202 ? -4.798 -3.093 9.966 1.00 98.69 202 TRP A O 1
ATOM 1623 N N . GLU A 1 203 ? -3.209 -2.970 11.535 1.00 98.62 203 GLU A N 1
ATOM 1624 C CA . GLU A 1 203 ? -3.282 -4.395 11.879 1.00 98.62 203 GLU A CA 1
ATOM 1625 C C . GLU A 1 203 ? -4.651 -4.771 12.474 1.00 98.62 203 GLU A C 1
ATOM 1627 O O . GLU A 1 203 ? -5.223 -5.809 12.124 1.00 98.62 203 GLU A O 1
ATOM 1632 N N . MET A 1 204 ? -5.233 -3.926 13.335 1.00 98.25 204 MET A N 1
ATOM 1633 C CA . MET A 1 204 ? -6.571 -4.174 13.884 1.00 98.25 204 MET A CA 1
ATOM 1634 C C . MET A 1 204 ? -7.628 -4.229 12.773 1.00 98.25 204 MET A C 1
ATOM 1636 O O . MET A 1 204 ? -8.496 -5.112 12.775 1.00 98.25 204 MET A O 1
ATOM 1640 N N . ALA A 1 205 ? -7.544 -3.299 11.820 1.00 98.50 205 ALA A N 1
ATOM 1641 C CA . ALA A 1 205 ? -8.417 -3.236 10.659 1.00 98.50 205 ALA A CA 1
ATOM 1642 C C . ALA A 1 205 ? -8.212 -4.438 9.724 1.00 98.50 205 ALA A C 1
ATOM 1644 O O . ALA A 1 205 ? -9.191 -5.071 9.324 1.00 98.50 205 ALA A O 1
ATOM 1645 N N . CYS A 1 206 ? -6.957 -4.812 9.460 1.00 98.69 206 CYS A N 1
ATOM 1646 C CA . CYS A 1 206 ? -6.553 -5.974 8.670 1.00 98.69 206 CYS A CA 1
ATOM 1647 C C . CYS A 1 206 ? -7.148 -7.272 9.238 1.00 98.69 206 CYS A C 1
ATOM 1649 O O . CYS A 1 206 ? -7.792 -8.042 8.519 1.00 98.69 206 CYS A O 1
ATOM 1651 N N . ARG A 1 207 ? -7.035 -7.476 10.559 1.00 98.50 207 ARG A N 1
ATOM 1652 C CA . ARG A 1 207 ? -7.567 -8.658 11.259 1.00 98.50 207 ARG A CA 1
ATOM 1653 C C . ARG A 1 207 ? -9.092 -8.722 11.289 1.00 98.50 207 ARG A C 1
ATOM 1655 O O . ARG A 1 207 ? -9.641 -9.810 11.462 1.00 98.50 207 ARG A O 1
ATOM 1662 N N . ALA A 1 208 ? -9.787 -7.592 11.174 1.00 97.44 208 ALA A N 1
ATOM 1663 C CA . ALA A 1 208 ? -11.248 -7.499 11.116 1.00 97.44 208 ALA A CA 1
ATOM 1664 C C . ALA A 1 208 ? -11.998 -8.357 12.162 1.00 97.44 208 ALA A C 1
ATOM 1666 O O . ALA A 1 208 ? -12.944 -9.096 11.861 1.00 97.44 208 ALA A O 1
ATOM 1667 N N . GLY A 1 209 ? -11.526 -8.303 13.413 1.00 96.62 209 GLY A N 1
ATOM 1668 C CA . GLY A 1 209 ? -12.087 -9.050 14.547 1.00 96.62 209 GLY A CA 1
ATOM 1669 C C . GLY A 1 209 ? -11.722 -10.541 14.600 1.00 96.62 209 GLY A C 1
ATOM 1670 O O . GLY A 1 209 ? -12.202 -11.261 15.479 1.00 96.62 209 GLY A O 1
ATOM 1671 N N . LEU A 1 210 ? -10.886 -11.042 13.687 1.00 97.88 210 LEU A N 1
ATOM 1672 C CA . LEU A 1 210 ? -10.326 -12.387 13.767 1.00 97.88 210 LEU A CA 1
ATOM 1673 C C . LEU A 1 210 ? -9.132 -12.413 14.723 1.00 97.88 210 LEU A C 1
ATOM 1675 O O . LEU A 1 210 ? -8.094 -11.801 14.487 1.00 97.88 210 LEU A O 1
ATOM 1679 N N . ARG A 1 211 ? -9.261 -13.191 15.797 1.00 97.88 211 ARG A N 1
ATOM 1680 C CA . ARG A 1 211 ? -8.194 -13.363 16.784 1.00 97.88 211 ARG A CA 1
ATOM 1681 C C . ARG A 1 211 ? -7.086 -14.274 16.247 1.00 97.88 211 ARG A C 1
ATOM 1683 O O . ARG A 1 211 ? -7.365 -15.436 15.928 1.00 97.88 211 ARG A O 1
ATOM 1690 N N . GLN A 1 212 ? -5.858 -13.748 16.196 1.00 97.31 212 GLN A N 1
ATOM 1691 C CA . GLN A 1 212 ? -4.612 -14.490 15.944 1.00 97.31 212 GLN A CA 1
ATOM 1692 C C . GLN A 1 212 ? -4.712 -15.434 14.729 1.00 97.31 212 GLN A C 1
ATOM 1694 O O . GLN A 1 212 ? -4.454 -16.639 14.802 1.00 97.31 212 GLN A O 1
ATOM 1699 N N . LYS A 1 213 ? -5.182 -14.878 13.606 1.00 97.81 213 LYS A N 1
ATOM 1700 C CA . LYS A 1 213 ? -5.175 -15.528 12.288 1.00 97.81 213 LYS A CA 1
ATOM 1701 C C . LYS A 1 213 ? -4.017 -15.008 11.445 1.00 97.81 213 LYS A C 1
ATOM 1703 O O . LYS A 1 213 ? -3.577 -13.882 11.661 1.00 97.81 213 LYS A O 1
ATOM 1708 N N . LEU A 1 214 ? -3.544 -15.851 10.526 1.00 97.25 214 LEU A N 1
ATOM 1709 C CA . LEU A 1 214 ? -2.409 -15.541 9.648 1.00 97.25 214 LEU A CA 1
ATOM 1710 C C . LEU A 1 214 ? -2.757 -14.489 8.589 1.00 97.25 214 LEU A C 1
ATOM 1712 O O . LEU A 1 214 ? -1.930 -13.652 8.270 1.00 97.25 214 LEU A O 1
ATOM 1716 N N . TYR A 1 215 ? -3.979 -14.534 8.062 1.00 98.31 215 TYR A N 1
ATOM 1717 C CA . TYR A 1 215 ? -4.454 -13.671 6.983 1.00 98.31 215 TYR A CA 1
ATOM 1718 C C . TYR A 1 215 ? -5.750 -12.953 7.391 1.00 98.31 215 TYR A C 1
ATOM 1720 O O . TYR A 1 215 ? -6.471 -13.467 8.263 1.00 98.31 215 TYR A O 1
ATOM 1728 N N . PRO A 1 216 ? -6.127 -11.851 6.709 1.00 98.38 216 PRO A N 1
ATOM 1729 C CA . PRO A 1 216 ? -7.381 -11.121 6.950 1.00 98.38 216 PRO A CA 1
ATOM 1730 C C . PRO A 1 216 ? -8.646 -11.998 6.922 1.00 98.38 216 PRO A C 1
ATOM 1732 O O . PRO A 1 216 ? -9.675 -11.666 7.511 1.00 98.38 216 PRO A O 1
ATOM 1735 N N . TRP A 1 217 ? -8.576 -13.146 6.242 1.00 97.94 217 TRP A N 1
ATOM 1736 C CA . TRP A 1 217 ? -9.676 -14.098 6.066 1.00 97.94 217 TRP A CA 1
ATOM 1737 C C . TRP A 1 217 ? -9.512 -15.420 6.835 1.00 97.94 217 TRP A C 1
ATOM 1739 O O . TRP A 1 217 ? -10.414 -16.263 6.803 1.00 97.94 217 TRP A O 1
ATOM 1749 N N . GLY A 1 218 ? -8.395 -15.650 7.534 1.00 97.94 218 GLY A N 1
ATOM 1750 C CA . GLY A 1 218 ? -8.166 -16.879 8.301 1.00 97.94 218 GLY A CA 1
ATOM 1751 C C . GLY A 1 218 ? -6.752 -17.443 8.176 1.00 97.94 218 GLY A C 1
ATOM 1752 O O . GLY A 1 218 ? -5.787 -16.706 8.075 1.00 97.94 218 GLY A O 1
ATOM 1753 N N . ASN A 1 219 ? -6.614 -18.772 8.228 1.00 98.06 219 ASN A N 1
ATOM 1754 C CA . ASN A 1 219 ? -5.298 -19.441 8.279 1.00 98.06 219 ASN A CA 1
ATOM 1755 C C . ASN A 1 219 ? -4.900 -20.158 6.983 1.00 98.06 219 ASN A C 1
ATOM 1757 O O . ASN A 1 219 ? -3.799 -20.687 6.891 1.00 98.06 219 ASN A O 1
ATOM 1761 N N . LYS A 1 220 ? -5.802 -20.251 6.004 1.00 98.06 220 LYS A N 1
ATOM 1762 C CA . LYS A 1 220 ? -5.496 -20.859 4.706 1.00 98.06 220 LYS A CA 1
ATOM 1763 C C . LYS A 1 220 ? -5.230 -19.740 3.715 1.00 98.06 220 LYS A C 1
ATOM 1765 O O . LYS A 1 220 ? -6.107 -18.898 3.554 1.00 98.06 220 LYS A O 1
ATOM 1770 N N . LEU A 1 221 ? -4.077 -19.781 3.051 1.00 97.75 221 LEU A N 1
ATOM 1771 C CA . LEU A 1 221 ? -3.704 -18.782 2.050 1.00 97.75 221 LEU A CA 1
ATOM 1772 C C . LEU A 1 221 ? -4.711 -18.749 0.894 1.00 97.75 221 LEU A C 1
ATOM 1774 O O . LEU A 1 221 ? -5.238 -17.689 0.588 1.00 97.75 221 LEU A O 1
ATOM 1778 N N . ASN A 1 222 ? -5.070 -19.930 0.370 1.00 97.00 222 ASN A N 1
ATOM 1779 C CA . ASN A 1 222 ? -6.039 -20.085 -0.721 1.00 97.00 222 ASN A CA 1
ATOM 1780 C C . ASN A 1 222 ? -7.299 -20.850 -0.260 1.00 97.00 222 ASN A C 1
ATOM 1782 O O . ASN A 1 222 ? -7.423 -22.066 -0.490 1.00 97.00 222 ASN A O 1
ATOM 1786 N N . PRO A 1 223 ? -8.253 -20.201 0.439 1.00 96.31 223 PRO A N 1
ATOM 1787 C CA . PRO A 1 223 ? -9.512 -20.825 0.826 1.00 96.31 223 PRO A CA 1
ATOM 1788 C C . PRO A 1 223 ? -10.253 -21.375 -0.395 1.00 96.31 223 PRO A C 1
ATOM 1790 O O . PRO A 1 223 ? -10.515 -20.665 -1.362 1.00 96.31 223 PRO A O 1
ATOM 1793 N N . LYS A 1 224 ? -10.630 -22.658 -0.336 1.00 95.88 224 LYS A N 1
ATOM 1794 C CA . LYS A 1 224 ? -11.309 -23.369 -1.438 1.00 95.88 224 LYS A CA 1
ATOM 1795 C C . LYS A 1 224 ? -10.510 -23.365 -2.756 1.00 95.88 224 LYS A C 1
ATOM 1797 O O . LYS A 1 224 ? -11.116 -23.442 -3.819 1.00 95.88 224 LYS A O 1
ATOM 1802 N N . GLY A 1 225 ? -9.178 -23.278 -2.681 1.00 96.06 225 GLY A N 1
ATOM 1803 C CA . GLY A 1 225 ? -8.306 -23.275 -3.858 1.00 96.06 225 GLY A CA 1
ATOM 1804 C C . GLY A 1 225 ? -8.399 -22.001 -4.699 1.00 96.06 225 GLY A C 1
ATOM 1805 O O . GLY A 1 225 ? -8.068 -22.043 -5.874 1.00 96.06 225 GLY A O 1
ATOM 1806 N N . LYS A 1 226 ? -8.887 -20.895 -4.125 1.00 97.31 226 LYS A N 1
ATOM 1807 C CA . LYS A 1 226 ? -8.955 -19.586 -4.784 1.00 97.31 226 LYS A CA 1
ATOM 1808 C C . LYS A 1 226 ? -7.924 -18.640 -4.183 1.00 97.31 226 LYS A C 1
ATOM 1810 O O . LYS A 1 226 ? -7.748 -18.671 -2.965 1.00 97.31 226 LYS A O 1
ATOM 1815 N N . HIS A 1 227 ? -7.324 -17.794 -5.012 1.00 98.06 227 HIS A N 1
ATOM 1816 C CA . HIS A 1 227 ? -6.486 -16.680 -4.570 1.00 98.06 227 HIS A CA 1
ATOM 1817 C C . HIS A 1 227 ? -7.355 -15.592 -3.924 1.00 98.06 227 HIS A C 1
ATOM 1819 O O . HIS A 1 227 ? -8.478 -15.348 -4.368 1.00 98.06 227 HIS A O 1
ATOM 1825 N N . TRP A 1 228 ? -6.872 -15.024 -2.819 1.00 98.25 228 TRP A N 1
ATOM 1826 C CA . TRP A 1 228 ? -7.540 -13.973 -2.025 1.00 98.25 228 TRP A CA 1
ATOM 1827 C C . TRP A 1 228 ? -6.657 -12.729 -1.850 1.00 98.25 228 TRP A C 1
ATOM 1829 O O . TRP A 1 228 ? -7.018 -11.819 -1.114 1.00 98.25 228 TRP A O 1
ATOM 1839 N N . ALA A 1 229 ? -5.500 -12.721 -2.504 1.00 98.38 229 ALA A N 1
ATOM 1840 C CA . ALA A 1 229 ? -4.544 -11.633 -2.534 1.00 98.38 229 ALA A CA 1
ATOM 1841 C C . ALA A 1 229 ? -3.682 -11.772 -3.788 1.00 98.38 229 ALA A C 1
ATOM 1843 O O . ALA A 1 229 ? -3.391 -12.899 -4.203 1.00 98.38 229 ALA A O 1
ATOM 1844 N N . ASN A 1 230 ? -3.245 -10.634 -4.319 1.00 98.75 230 ASN A N 1
ATOM 1845 C CA . ASN A 1 230 ? -2.221 -10.549 -5.351 1.00 98.75 230 ASN A CA 1
ATOM 1846 C C . ASN A 1 230 ? -0.839 -10.718 -4.705 1.00 98.75 230 ASN A C 1
ATOM 1848 O O . ASN A 1 230 ? -0.394 -9.845 -3.956 1.00 98.75 230 ASN A O 1
ATOM 1852 N N . ILE A 1 231 ? -0.184 -11.851 -4.949 1.00 98.50 231 ILE A N 1
ATOM 1853 C CA . ILE A 1 231 ? 1.144 -12.188 -4.418 1.00 98.50 231 ILE A CA 1
ATOM 1854 C C . ILE A 1 231 ? 1.932 -13.010 -5.448 1.00 98.50 231 ILE A C 1
ATOM 1856 O O . ILE A 1 231 ? 1.485 -13.276 -6.551 1.00 98.50 231 ILE A O 1
ATOM 1860 N N . TRP A 1 232 ? 3.137 -13.463 -5.110 1.00 98.38 232 TRP A N 1
ATOM 1861 C CA . TRP A 1 232 ? 3.919 -14.282 -6.036 1.00 98.38 232 TRP A CA 1
ATOM 1862 C C . TRP A 1 232 ? 3.451 -15.746 -6.083 1.00 98.38 232 TRP A C 1
ATOM 1864 O O . TRP A 1 232 ? 3.283 -16.376 -5.035 1.00 98.38 232 TRP A O 1
ATOM 1874 N N . GLN A 1 233 ? 3.362 -16.333 -7.281 1.00 98.38 233 GLN A N 1
ATOM 1875 C CA . GLN A 1 233 ? 3.301 -17.789 -7.480 1.00 98.38 233 GLN A CA 1
ATOM 1876 C C . GLN A 1 233 ? 4.423 -18.269 -8.403 1.00 98.38 233 GLN A C 1
ATOM 1878 O O . GLN A 1 233 ? 4.813 -17.584 -9.339 1.00 98.38 233 GLN A O 1
ATOM 1883 N N . GLY A 1 234 ? 4.975 -19.453 -8.141 1.00 97.44 234 GLY A N 1
ATOM 1884 C CA . GLY A 1 234 ? 6.127 -19.980 -8.877 1.00 97.44 234 GLY A CA 1
ATOM 1885 C C . GLY A 1 234 ? 7.462 -19.727 -8.172 1.00 97.44 234 GLY A C 1
ATOM 1886 O O . GLY A 1 234 ? 7.538 -19.681 -6.945 1.00 97.44 234 GLY A O 1
ATOM 1887 N N . GLN A 1 235 ? 8.543 -19.613 -8.945 1.00 97.19 235 GLN A N 1
ATOM 1888 C CA . GLN A 1 235 ? 9.906 -19.530 -8.420 1.00 97.19 235 GLN A CA 1
ATOM 1889 C C . GLN A 1 235 ? 10.413 -18.087 -8.425 1.00 97.19 235 GLN A C 1
ATOM 1891 O O . GLN A 1 235 ? 10.955 -17.608 -9.423 1.00 97.19 235 GLN A O 1
ATOM 1896 N N . PHE A 1 236 ? 10.296 -17.410 -7.287 1.00 96.56 236 PHE A N 1
ATOM 1897 C CA . PHE A 1 236 ? 10.854 -16.072 -7.104 1.00 96.56 236 PHE A CA 1
ATOM 1898 C C . PHE A 1 236 ? 12.395 -16.054 -7.248 1.00 96.56 236 PHE A C 1
ATOM 1900 O O . PHE A 1 236 ? 13.054 -16.997 -6.797 1.00 96.56 236 PHE A O 1
ATOM 1907 N N . PRO A 1 237 ? 13.006 -15.010 -7.850 1.00 93.19 237 PRO A N 1
ATOM 1908 C CA . PRO A 1 237 ? 12.398 -13.918 -8.633 1.00 93.19 237 PRO A CA 1
ATOM 1909 C C . PRO A 1 237 ? 12.255 -14.243 -10.138 1.00 93.19 237 PRO A C 1
ATOM 1911 O O . PRO A 1 237 ? 11.951 -13.369 -10.942 1.00 93.19 237 PRO A O 1
ATOM 1914 N N . LYS A 1 238 ? 12.523 -15.486 -10.558 1.00 90.25 238 LYS A N 1
ATOM 1915 C CA . LYS A 1 238 ? 12.734 -15.849 -11.972 1.00 90.25 238 LYS A CA 1
ATOM 1916 C C . LYS A 1 238 ? 11.452 -16.113 -12.757 1.00 90.25 238 LYS A C 1
ATOM 1918 O O . LYS A 1 238 ? 11.418 -15.869 -13.959 1.00 90.25 238 LYS A O 1
ATOM 1923 N N . LEU A 1 239 ? 10.441 -16.670 -12.100 1.00 94.94 239 LEU A N 1
ATOM 1924 C CA . LEU A 1 239 ? 9.190 -17.087 -12.720 1.00 94.94 239 LEU A CA 1
ATOM 1925 C C . LEU A 1 239 ? 8.020 -16.760 -11.797 1.00 94.94 239 LEU A C 1
ATOM 1927 O O . LEU A 1 239 ? 7.890 -17.383 -10.739 1.00 94.94 239 LEU A O 1
ATOM 1931 N N . ASN A 1 240 ? 7.172 -15.832 -12.239 1.00 97.88 240 ASN A N 1
ATOM 1932 C CA . ASN A 1 240 ? 5.831 -15.649 -11.702 1.00 97.88 240 ASN A CA 1
ATOM 1933 C C . ASN A 1 240 ? 4.831 -16.357 -12.633 1.00 97.88 240 ASN A C 1
ATOM 1935 O O . ASN A 1 240 ? 4.805 -16.056 -13.828 1.00 97.88 240 ASN A O 1
ATOM 1939 N N . THR A 1 241 ? 4.067 -17.324 -12.122 1.00 98.12 241 THR A N 1
ATOM 1940 C CA . THR A 1 241 ? 3.066 -18.071 -12.906 1.00 98.12 241 THR A CA 1
ATOM 1941 C C . THR A 1 241 ? 1.765 -17.300 -13.112 1.00 98.12 241 THR A C 1
ATOM 1943 O O . THR A 1 241 ? 0.982 -17.700 -13.972 1.00 98.12 241 THR A O 1
ATOM 1946 N N . VAL A 1 242 ? 1.567 -16.178 -12.404 1.00 98.12 242 VAL A N 1
ATOM 1947 C CA . VAL A 1 242 ? 0.402 -15.288 -12.556 1.00 98.12 242 VAL A CA 1
ATOM 1948 C C . VAL A 1 242 ? -0.913 -16.049 -12.320 1.00 98.12 242 VAL A C 1
ATOM 1950 O O . VAL A 1 242 ? -1.912 -15.858 -13.010 1.00 98.12 242 VAL A O 1
ATOM 1953 N N . GLU A 1 243 ? -0.904 -16.983 -11.366 1.00 98.38 243 GLU A N 1
ATOM 1954 C CA . GLU A 1 243 ? -2.060 -17.837 -11.056 1.00 98.38 243 GLU A CA 1
ATOM 1955 C C . GLU A 1 243 ? -3.198 -17.049 -10.399 1.00 98.38 243 GLU A C 1
ATOM 1957 O O . GLU A 1 243 ? -4.369 -17.391 -10.580 1.00 98.38 243 GLU A O 1
ATOM 1962 N N . ASP A 1 244 ? -2.865 -15.980 -9.675 1.00 98.06 244 ASP A N 1
ATOM 1963 C CA . ASP A 1 244 ? -3.833 -15.031 -9.122 1.00 98.06 244 ASP A CA 1
ATOM 1964 C C . ASP A 1 244 ? -4.368 -14.013 -10.144 1.00 98.06 244 ASP A C 1
ATOM 1966 O O . ASP A 1 244 ? -5.328 -13.305 -9.843 1.00 98.06 244 ASP A O 1
ATOM 1970 N N . GLY A 1 245 ? -3.806 -13.988 -11.357 1.00 98.38 245 GLY A N 1
ATOM 1971 C CA . GLY A 1 245 ? -4.215 -13.117 -12.456 1.00 98.38 245 GLY A CA 1
ATOM 1972 C C . GLY A 1 245 ? -3.369 -11.857 -12.645 1.00 98.38 245 GLY A C 1
ATOM 1973 O O . GLY A 1 245 ? -3.569 -11.173 -13.650 1.00 98.38 245 GLY A O 1
ATOM 1974 N N . PHE A 1 246 ? -2.407 -11.559 -11.761 1.00 98.38 246 PHE A N 1
ATOM 1975 C CA . PHE A 1 246 ? -1.671 -10.291 -11.794 1.00 98.38 246 PHE A CA 1
ATOM 1976 C C . PHE A 1 246 ? -0.153 -10.471 -11.680 1.00 98.38 246 PHE A C 1
ATOM 1978 O O . PHE A 1 246 ? 0.372 -11.149 -10.807 1.00 98.38 246 PHE A O 1
ATOM 1985 N N . LEU A 1 247 ? 0.589 -9.861 -12.611 1.00 97.44 247 LEU A N 1
ATOM 1986 C CA . LEU A 1 247 ? 2.058 -9.904 -12.593 1.00 97.44 247 LEU A CA 1
ATOM 1987 C C . LEU A 1 247 ? 2.672 -8.803 -11.714 1.00 97.44 247 LEU A C 1
ATOM 1989 O O . LEU A 1 247 ? 3.736 -9.006 -11.131 1.00 97.44 247 LEU A O 1
ATOM 1993 N N . PHE A 1 248 ? 2.026 -7.637 -11.672 1.00 97.12 248 PHE A N 1
ATOM 1994 C CA . PHE A 1 248 ? 2.445 -6.471 -10.895 1.00 97.12 248 PHE A CA 1
ATOM 1995 C C . PHE A 1 248 ? 1.340 -6.115 -9.902 1.00 97.12 248 PHE A C 1
ATOM 1997 O O . PHE A 1 248 ? 1.015 -6.924 -9.045 1.00 97.12 248 PHE A O 1
ATOM 2004 N N . THR A 1 249 ? 0.742 -4.934 -10.018 1.00 98.62 249 THR A N 1
ATOM 2005 C CA . THR A 1 249 ? -0.420 -4.547 -9.223 1.00 98.62 249 THR A CA 1
ATOM 2006 C C . THR A 1 249 ? -1.710 -5.081 -9.848 1.00 98.62 249 THR A C 1
ATOM 2008 O O . THR A 1 249 ? -1.772 -5.389 -11.041 1.00 98.62 249 THR A O 1
ATOM 2011 N N . SER A 1 250 ? -2.747 -5.148 -9.029 1.00 98.75 250 SER A N 1
ATOM 2012 C CA . SER A 1 250 ? -4.139 -5.435 -9.368 1.00 98.75 250 SER A CA 1
ATOM 2013 C C . SER A 1 250 ? -5.011 -4.223 -9.010 1.00 98.75 250 SER A C 1
ATOM 2015 O O . SER A 1 250 ? -4.545 -3.370 -8.242 1.00 98.75 250 SER A O 1
ATOM 2017 N N . PRO A 1 251 ? -6.242 -4.105 -9.543 1.00 98.88 251 PRO A N 1
ATOM 2018 C CA . PRO A 1 251 ? -7.181 -3.065 -9.132 1.00 98.88 251 PRO A CA 1
ATOM 2019 C C . PRO A 1 251 ? -7.358 -2.996 -7.610 1.00 98.88 251 PRO A C 1
ATOM 2021 O O . PRO A 1 251 ? -7.304 -4.010 -6.915 1.00 98.88 251 PRO A O 1
ATOM 2024 N N . VAL A 1 252 ? -7.585 -1.794 -7.079 1.00 98.75 252 VAL A N 1
ATOM 2025 C CA . VAL A 1 252 ? -7.683 -1.575 -5.622 1.00 98.75 252 VAL A CA 1
ATOM 2026 C C . VAL A 1 252 ? -8.898 -2.255 -4.976 1.00 98.75 252 VAL A C 1
ATOM 2028 O O . VAL A 1 252 ? -8.943 -2.412 -3.759 1.00 98.75 252 VAL A O 1
ATOM 2031 N N . ASP A 1 253 ? -9.889 -2.644 -5.780 1.00 98.25 253 ASP A N 1
ATOM 2032 C CA . ASP A 1 253 ? -11.108 -3.355 -5.389 1.00 98.25 253 ASP A CA 1
ATOM 2033 C C . ASP A 1 253 ? -11.102 -4.840 -5.799 1.00 98.25 253 ASP A C 1
ATOM 2035 O O . ASP A 1 253 ? -12.141 -5.505 -5.762 1.00 98.25 253 ASP A O 1
ATOM 2039 N N . GLU A 1 254 ? -9.934 -5.365 -6.176 1.00 98.12 254 GLU A N 1
ATOM 2040 C CA . GLU A 1 254 ? -9.739 -6.776 -6.495 1.00 98.12 254 GLU A CA 1
ATOM 2041 C C . GLU A 1 254 ? -9.712 -7.654 -5.229 1.00 98.12 254 GLU A C 1
ATOM 2043 O O . GLU A 1 254 ? -9.445 -7.188 -4.120 1.00 98.12 254 GLU A O 1
ATOM 2048 N N . PHE A 1 255 ? -9.982 -8.953 -5.404 1.00 98.19 255 PHE A N 1
ATOM 2049 C CA . PHE A 1 255 ? -10.112 -9.957 -4.339 1.00 98.19 255 PHE A CA 1
ATOM 2050 C C . PHE A 1 255 ? -11.243 -9.687 -3.320 1.00 98.19 255 PHE A C 1
ATOM 2052 O O . PHE A 1 255 ? -11.834 -8.611 -3.251 1.00 98.19 255 PHE A O 1
ATOM 2059 N N . PRO A 1 256 ? -11.653 -10.701 -2.531 1.00 98.00 256 PRO A N 1
ATOM 2060 C CA . PRO A 1 256 ? -12.702 -10.506 -1.537 1.00 98.00 256 PRO A CA 1
ATOM 2061 C C . PRO A 1 256 ? -12.250 -9.581 -0.394 1.00 98.00 256 PRO A C 1
ATOM 2063 O O . PRO A 1 256 ? -11.172 -9.800 0.164 1.00 98.00 256 PRO A O 1
ATOM 2066 N N . PRO A 1 257 ? -13.098 -8.639 0.058 1.00 98.31 257 PRO A N 1
ATOM 2067 C CA . PRO A 1 257 ? -12.772 -7.819 1.213 1.00 98.31 257 PRO A CA 1
ATOM 2068 C C . PRO A 1 257 ? -12.787 -8.636 2.508 1.00 98.31 257 PRO A C 1
ATOM 2070 O O . PRO A 1 257 ? -13.460 -9.670 2.626 1.00 98.31 257 PRO A O 1
ATOM 2073 N N . ASN A 1 258 ? -12.108 -8.128 3.535 1.00 98.31 258 ASN A N 1
ATOM 2074 C CA . ASN A 1 258 ? -12.226 -8.667 4.885 1.00 98.31 258 ASN A CA 1
ATOM 2075 C C . ASN A 1 258 ? -13.604 -8.337 5.511 1.00 98.31 258 ASN A C 1
ATOM 2077 O O . ASN A 1 258 ? -14.465 -7.697 4.905 1.00 98.31 258 ASN A O 1
ATOM 2081 N N . LYS A 1 259 ? -13.846 -8.762 6.761 1.00 97.81 259 LYS A N 1
ATOM 2082 C CA . LYS A 1 259 ? -15.156 -8.573 7.423 1.00 97.81 259 LYS A CA 1
ATOM 2083 C C . LYS A 1 259 ? -15.562 -7.113 7.642 1.00 97.81 259 LYS A C 1
ATOM 2085 O O . LYS A 1 259 ? -16.739 -6.864 7.889 1.00 97.81 259 LYS A O 1
ATOM 2090 N N . PHE A 1 260 ? -14.618 -6.179 7.594 1.00 98.06 260 PHE A N 1
ATOM 2091 C CA . PHE A 1 260 ? -14.899 -4.751 7.694 1.00 98.06 260 PHE A CA 1
ATOM 2092 C C . PHE A 1 260 ? -15.160 -4.108 6.327 1.00 98.06 260 PHE A C 1
ATOM 2094 O O . PHE A 1 260 ? -15.586 -2.962 6.281 1.00 98.06 260 PHE A O 1
ATOM 2101 N N . GLY A 1 261 ? -14.999 -4.840 5.221 1.00 98.06 261 GLY A N 1
ATOM 2102 C CA . GLY A 1 261 ? -15.178 -4.294 3.875 1.00 98.06 261 GLY A CA 1
ATOM 2103 C C . GLY A 1 261 ? -13.918 -3.638 3.307 1.00 98.06 261 GLY A C 1
ATOM 2104 O O . GLY A 1 261 ? -14.038 -2.846 2.378 1.00 98.06 261 GLY A O 1
ATOM 2105 N N . LEU A 1 262 ? -12.748 -3.944 3.877 1.00 98.69 262 LEU A N 1
ATOM 2106 C CA . LEU A 1 262 ? -11.444 -3.467 3.414 1.00 98.69 262 LEU A CA 1
ATOM 2107 C C . LEU A 1 262 ? -10.854 -4.467 2.416 1.00 98.69 262 LEU A C 1
ATOM 2109 O O . LEU A 1 262 ? -10.871 -5.675 2.682 1.00 98.69 262 LEU A O 1
ATOM 2113 N N . TYR A 1 263 ? -10.349 -3.965 1.297 1.00 98.81 263 TYR A N 1
ATOM 2114 C CA . TYR A 1 263 ? -9.755 -4.744 0.210 1.00 98.81 263 TYR A CA 1
ATOM 2115 C C . TYR A 1 263 ? -8.232 -4.750 0.323 1.00 98.81 263 TYR A C 1
ATOM 2117 O O . TYR A 1 263 ? -7.666 -3.893 0.991 1.00 98.81 263 TYR A O 1
ATOM 2125 N N . ASN A 1 264 ? -7.584 -5.745 -0.287 1.00 98.56 264 ASN A N 1
ATOM 2126 C CA . ASN A 1 264 ? -6.126 -5.833 -0.443 1.00 98.56 264 ASN A CA 1
ATOM 2127 C C . ASN A 1 264 ? -5.254 -5.651 0.818 1.00 98.56 264 ASN A C 1
ATOM 2129 O O . ASN A 1 264 ? -4.045 -5.548 0.692 1.00 98.56 264 ASN A O 1
ATOM 2133 N N . MET A 1 265 ? -5.807 -5.790 2.032 1.00 98.44 265 MET A N 1
ATOM 2134 C CA . MET A 1 265 ? -5.055 -5.748 3.309 1.00 98.44 265 MET A CA 1
ATOM 2135 C C . MET A 1 265 ? -3.933 -6.808 3.434 1.00 98.44 265 MET A C 1
ATOM 2137 O O . MET A 1 265 ? -3.264 -6.902 4.463 1.00 98.44 265 MET A O 1
ATOM 2141 N N . ALA A 1 266 ? -3.790 -7.684 2.439 1.00 98.31 266 ALA A N 1
ATOM 2142 C CA . ALA A 1 266 ? -2.648 -8.557 2.244 1.00 98.31 266 ALA A CA 1
ATOM 2143 C C . ALA A 1 266 ? -2.321 -8.621 0.743 1.00 98.31 266 ALA A C 1
ATOM 2145 O O . ALA A 1 266 ? -3.193 -8.959 -0.057 1.00 98.31 266 ALA A O 1
ATOM 2146 N N . GLY A 1 267 ? -1.057 -8.393 0.384 1.00 98.31 267 GLY A N 1
ATOM 2147 C CA . GLY A 1 267 ? -0.591 -8.425 -1.005 1.00 98.31 267 GLY A CA 1
ATOM 2148 C C . GLY A 1 267 ? -0.792 -7.099 -1.741 1.00 98.31 267 GLY A C 1
ATOM 2149 O O . GLY A 1 267 ? -0.925 -6.060 -1.116 1.00 98.31 267 GLY A O 1
ATOM 2150 N N . ASN A 1 268 ? -0.783 -7.162 -3.072 1.00 98.75 268 ASN A N 1
ATOM 2151 C CA . ASN A 1 268 ? -0.896 -6.038 -4.004 1.00 98.75 268 ASN A CA 1
ATOM 2152 C C . ASN A 1 268 ? 0.235 -4.995 -3.898 1.00 98.75 268 ASN A C 1
ATOM 2154 O O . ASN A 1 268 ? 1.170 -5.050 -4.701 1.00 98.75 268 ASN A O 1
ATOM 2158 N N . VAL A 1 269 ? 0.196 -4.081 -2.924 1.00 98.88 269 VAL A N 1
ATOM 2159 C CA . VAL A 1 269 ? 1.302 -3.160 -2.620 1.00 98.88 269 VAL A CA 1
ATOM 2160 C C . VAL A 1 269 ? 1.583 -3.090 -1.120 1.00 98.88 269 VAL A C 1
ATOM 2162 O O . VAL A 1 269 ? 0.756 -3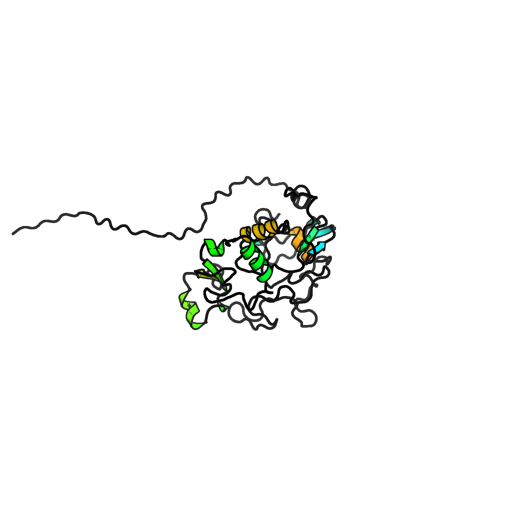.430 -0.286 1.00 98.88 269 VAL A O 1
ATOM 2165 N N . TRP A 1 270 ? 2.784 -2.638 -0.760 1.00 98.75 270 TRP A N 1
ATOM 2166 C CA . TRP A 1 270 ? 3.060 -2.245 0.620 1.00 98.75 270 TRP A CA 1
ATOM 2167 C C . TRP A 1 270 ? 2.333 -0.938 0.952 1.00 98.75 270 TRP A C 1
ATOM 2169 O O . TRP A 1 270 ? 2.316 -0.015 0.136 1.00 98.75 270 TRP A O 1
ATOM 2179 N N . GLU A 1 271 ? 1.797 -0.840 2.167 1.00 98.81 271 GLU A N 1
ATOM 2180 C CA . GLU A 1 271 ? 1.027 0.315 2.633 1.00 98.81 271 GLU A CA 1
ATOM 2181 C C . GLU A 1 271 ? 1.774 1.061 3.750 1.00 98.81 271 GLU A C 1
ATOM 2183 O O . GLU A 1 271 ? 2.168 0.474 4.758 1.00 98.81 271 GLU A O 1
ATOM 2188 N N . TRP A 1 272 ? 1.981 2.371 3.582 1.00 98.75 272 TRP A N 1
ATOM 2189 C CA . TRP A 1 272 ? 2.660 3.198 4.583 1.00 98.75 272 TRP A CA 1
ATOM 2190 C C . TRP A 1 272 ? 1.798 3.407 5.837 1.00 98.75 272 TRP A C 1
ATOM 2192 O O . TRP A 1 272 ? 0.636 3.803 5.746 1.00 98.75 272 TRP A O 1
ATOM 2202 N N . THR A 1 273 ? 2.400 3.249 7.017 1.00 97.81 273 THR A N 1
ATOM 2203 C CA . THR A 1 273 ? 1.810 3.637 8.309 1.00 97.81 273 THR A CA 1
ATOM 2204 C C . THR A 1 273 ? 2.478 4.900 8.853 1.00 97.81 273 THR A C 1
ATOM 2206 O O . THR A 1 273 ? 3.511 5.357 8.360 1.00 97.81 273 THR A O 1
ATOM 2209 N N . GLN A 1 274 ? 1.874 5.515 9.867 1.00 94.94 274 GLN A N 1
ATOM 2210 C CA . GLN A 1 274 ? 2.411 6.706 10.528 1.00 94.94 274 GLN A CA 1
ATOM 2211 C C . GLN A 1 274 ? 3.659 6.403 11.382 1.00 94.94 274 GLN A C 1
ATOM 2213 O O . GLN A 1 274 ? 4.455 7.302 11.660 1.00 94.94 274 GLN A O 1
ATOM 2218 N N . ASP A 1 275 ? 3.817 5.158 11.825 1.00 91.06 275 ASP A N 1
ATOM 2219 C CA . ASP A 1 275 ? 4.817 4.749 12.804 1.00 91.06 275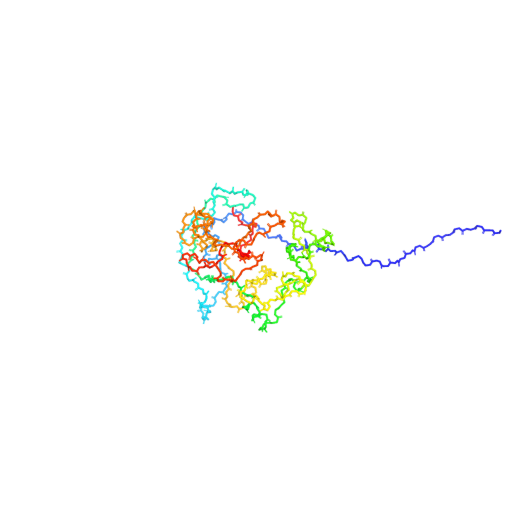 ASP A CA 1
ATOM 2220 C C . ASP A 1 275 ? 6.251 4.726 12.248 1.00 91.06 275 ASP A C 1
ATOM 2222 O O . ASP A 1 275 ? 6.517 4.374 11.101 1.00 91.06 275 ASP A O 1
ATOM 2226 N N . SER A 1 276 ? 7.211 5.062 13.114 1.00 88.88 276 SER A N 1
ATOM 2227 C CA . SER A 1 276 ? 8.629 4.799 12.861 1.00 88.88 276 SER A CA 1
ATOM 2228 C C . SER A 1 276 ? 8.977 3.386 13.313 1.00 88.88 276 SER A C 1
ATOM 2230 O O . SER A 1 276 ? 8.779 3.062 14.485 1.00 88.88 276 SER A O 1
ATOM 2232 N N . TRP A 1 277 ? 9.604 2.608 12.428 1.00 82.31 277 TRP A N 1
ATOM 2233 C CA . TRP A 1 277 ? 10.114 1.262 12.717 1.00 82.31 277 TRP A CA 1
ATOM 2234 C C . TRP A 1 277 ? 11.015 1.196 13.959 1.00 82.31 277 TRP A C 1
ATOM 2236 O O . TRP A 1 277 ? 10.944 0.267 14.749 1.00 82.31 277 TRP A O 1
ATOM 2246 N N . GLN A 1 278 ? 11.853 2.216 14.179 1.00 72.31 278 GLN A N 1
ATOM 2247 C CA . GLN A 1 278 ? 12.805 2.238 15.305 1.00 72.31 278 GLN A CA 1
ATOM 2248 C C . GLN A 1 278 ? 12.132 2.280 16.687 1.00 72.31 278 GLN A C 1
ATOM 2250 O O . GLN A 1 278 ? 12.809 2.099 17.694 1.00 72.31 278 GLN A O 1
ATOM 2255 N N . ASN A 1 279 ? 10.826 2.554 16.725 1.00 68.00 279 ASN A N 1
ATOM 2256 C CA . ASN A 1 279 ? 10.022 2.656 17.937 1.00 68.00 279 ASN A CA 1
ATOM 2257 C C . ASN A 1 279 ? 8.964 1.537 18.012 1.00 68.00 279 ASN A C 1
ATOM 2259 O O . ASN A 1 279 ? 7.932 1.717 18.677 1.00 68.00 279 ASN A O 1
ATOM 2263 N N . ASP A 1 280 ? 9.154 0.438 17.280 1.00 60.50 280 ASP A N 1
ATOM 2264 C CA . ASP A 1 280 ? 8.371 -0.779 17.481 1.00 60.50 280 ASP A CA 1
ATOM 2265 C C . ASP A 1 280 ? 8.899 -1.494 18.746 1.00 60.50 280 ASP A C 1
ATOM 2267 O O . ASP A 1 280 ? 10.117 -1.659 18.876 1.00 60.50 280 ASP A O 1
ATOM 2271 N N . PRO A 1 281 ? 8.043 -1.755 19.755 1.00 57.09 281 PRO A N 1
ATOM 2272 C CA . PRO A 1 281 ? 8.445 -2.332 21.043 1.00 57.09 281 PRO A CA 1
ATOM 2273 C C . PRO A 1 281 ? 9.030 -3.746 20.990 1.00 57.09 281 PRO A C 1
ATOM 2275 O O . PRO A 1 281 ? 8.575 -4.560 20.161 1.00 57.09 281 PRO A O 1
#

Secondary structure (DSSP, 8-state):
---------------------STTS---PPP-S---HHHHTSTTTT-----TTS----TTEEEEPPEEEEES-SS-S-GGGT--S-EEEEE--EEEESSPPBHHHHHHHHHHH----HHHHHTEEEEEGGGS-GGGGGGGGGGEETTEEEEEEEET-BTTBBTBTT--SGGGTTSBP-S--HHHHHHHHHHTT--PPPHHHHHHHHHTT-TT-SBTTBS-SSGGG---S----EETTTEE--TTS-SS---TT-S---TTS---SSSSS----SS-GGG--

pLDDT: mean 84.7, std 23.31, range [24.05, 98.94]

Radius of gyration: 23.57 Å; chains: 1; bounding box: 92×45×56 Å